Protein AF-A0A657B4F0-F1 (afdb_monomer)

pLDDT: mean 86.65, std 13.38, range [33.12, 98.31]

Solvent-accessible surface area (backbone atoms only — not comparable to full-atom values): 11233 Å² total; per-residue (Å²): 102,40,48,78,29,45,35,45,49,62,61,45,53,47,54,56,48,36,33,59,78,68,71,55,89,51,68,71,58,53,52,49,44,54,53,54,57,70,46,95,73,36,33,39,49,61,52,49,53,54,52,52,50,50,30,69,75,67,68,48,78,68,43,18,35,62,40,10,65,65,45,50,50,79,72,48,55,74,60,19,53,54,41,72,70,32,92,46,68,70,51,30,51,51,51,45,60,74,48,45,72,73,49,35,58,72,58,63,65,40,80,44,77,76,58,99,89,43,75,46,82,43,67,61,62,84,38,51,77,83,52,70,51,58,52,35,18,52,51,31,25,52,53,45,42,52,47,59,66,47,55,91,52,79,71,86,63,88,79,87,87,71,96,64,88,76,53,79,79,50,50,56,55,50,52,49,64,53,50,72,64,78,79,87,72,83,93,82,88,130

Nearest PDB structures (foldseek):
  8rcw-assembly2_B  TM=6.845E-01  e=8.510E-04  Mycobacterium tuberculosis H37Rv

Sequence (190 aa):
MLNDLFITRDVVGLLAHYLECHQLDYPRYREKLAHYASKQHMSYEQWWELLEELQALSGVQALGLEVGKCVKVEHCGVLGYLFRTSRNVGEALSCFKRFQGMLYAGSQAQIAQVDSDTVSLIWEPDFGYSSQLSDELLLAAIVGIIREIIHPSPLCLLQVDFTQALSDSNSEIYASFLDARSSNTNQNSR

Structure (mmCIF, N/CA/C/O backbone):
data_AF-A0A657B4F0-F1
#
_entry.id   AF-A0A657B4F0-F1
#
loop_
_atom_site.group_PDB
_atom_site.id
_atom_site.type_symbol
_atom_site.label_atom_id
_atom_site.label_alt_id
_atom_site.label_comp_id
_atom_site.label_asym_id
_atom_site.label_entity_id
_atom_site.label_seq_id
_atom_site.pdbx_PDB_ins_code
_atom_site.Cartn_x
_atom_site.Cartn_y
_atom_site.Cartn_z
_atom_site.occupancy
_atom_site.B_iso_or_equiv
_atom_site.auth_seq_id
_atom_site.auth_comp_id
_atom_site.auth_asym_id
_atom_site.auth_atom_id
_atom_site.pdbx_PDB_model_num
ATOM 1 N N . MET A 1 1 ? 19.061 6.409 5.909 1.00 82.81 1 MET A N 1
ATOM 2 C CA . MET A 1 1 ? 17.890 7.068 5.291 1.00 82.81 1 MET A CA 1
ATOM 3 C C . MET A 1 1 ? 16.923 5.965 4.880 1.00 82.81 1 MET A C 1
ATOM 5 O O . MET A 1 1 ? 17.401 4.859 4.656 1.00 82.81 1 MET A O 1
ATOM 9 N N . LEU A 1 2 ? 15.610 6.208 4.844 1.00 90.38 2 LEU A N 1
ATOM 10 C CA . LEU A 1 2 ? 14.593 5.172 4.605 1.00 90.38 2 LEU A CA 1
ATOM 11 C C . LEU A 1 2 ? 14.837 4.399 3.300 1.00 90.38 2 LEU A C 1
ATOM 13 O O . LEU A 1 2 ? 14.669 3.188 3.284 1.00 90.38 2 LEU A O 1
ATOM 17 N N . ASN A 1 3 ? 15.326 5.081 2.263 1.00 92.81 3 ASN A N 1
ATOM 18 C CA . ASN A 1 3 ? 15.612 4.545 0.927 1.00 92.81 3 ASN A CA 1
ATOM 19 C C . ASN A 1 3 ? 16.439 3.248 0.943 1.00 92.81 3 ASN A C 1
ATOM 21 O O . ASN A 1 3 ? 16.148 2.332 0.176 1.00 92.81 3 ASN A O 1
ATOM 25 N N . ASP A 1 4 ? 17.433 3.164 1.834 1.00 92.00 4 ASP A N 1
ATOM 26 C CA . ASP A 1 4 ? 18.353 2.023 1.948 1.00 92.00 4 ASP A CA 1
ATOM 27 C C . ASP A 1 4 ? 17.790 0.884 2.810 1.00 92.00 4 ASP A C 1
ATOM 29 O O . ASP A 1 4 ? 18.356 -0.212 2.861 1.00 92.00 4 ASP A O 1
ATOM 33 N N . LEU A 1 5 ? 16.707 1.146 3.548 1.00 92.88 5 LEU A N 1
ATOM 34 C CA . LEU A 1 5 ? 16.105 0.171 4.444 1.00 92.88 5 LEU A CA 1
ATOM 35 C C . LEU A 1 5 ? 15.303 -0.866 3.662 1.00 92.88 5 LEU A C 1
ATOM 37 O O . LEU A 1 5 ? 14.891 -0.672 2.519 1.00 92.88 5 LEU A O 1
ATOM 41 N N . PHE A 1 6 ? 15.104 -2.004 4.313 1.00 91.75 6 PHE A N 1
ATOM 42 C CA . PHE A 1 6 ? 14.446 -3.163 3.737 1.00 91.75 6 PHE A CA 1
ATOM 43 C C . PHE A 1 6 ? 12.919 -3.030 3.731 1.00 91.75 6 PHE A C 1
ATOM 45 O O . PHE A 1 6 ? 12.321 -2.605 4.720 1.00 91.75 6 PHE A O 1
ATOM 52 N N . ILE A 1 7 ? 12.302 -3.536 2.666 1.00 91.94 7 ILE A N 1
ATOM 53 C CA . ILE A 1 7 ? 10.880 -3.879 2.585 1.00 91.94 7 ILE A CA 1
ATOM 54 C C . ILE A 1 7 ? 10.738 -5.302 2.024 1.00 91.94 7 ILE A C 1
ATOM 56 O O . ILE A 1 7 ? 11.538 -5.749 1.197 1.00 91.94 7 ILE A O 1
ATOM 60 N N . THR A 1 8 ? 9.733 -6.043 2.490 1.00 89.75 8 THR A N 1
ATOM 61 C CA . THR A 1 8 ? 9.482 -7.418 2.050 1.00 89.75 8 THR A CA 1
ATOM 62 C C . THR A 1 8 ? 9.249 -7.469 0.549 1.00 89.75 8 THR A C 1
ATOM 64 O O . THR A 1 8 ? 8.504 -6.669 -0.005 1.00 89.75 8 THR A O 1
ATOM 67 N N . ARG A 1 9 ? 9.835 -8.464 -0.120 1.00 87.19 9 ARG A N 1
ATOM 68 C CA . ARG A 1 9 ? 9.618 -8.705 -1.553 1.00 87.19 9 ARG A CA 1
ATOM 69 C C . ARG A 1 9 ? 8.183 -9.117 -1.881 1.00 87.19 9 ARG A C 1
ATOM 71 O O . ARG A 1 9 ? 7.791 -9.040 -3.040 1.00 87.19 9 ARG A O 1
ATOM 78 N N . ASP A 1 10 ? 7.395 -9.528 -0.887 1.00 87.19 10 ASP A N 1
ATOM 79 C CA . ASP A 1 10 ? 5.996 -9.919 -1.093 1.00 87.19 10 ASP A CA 1
ATOM 80 C C . ASP A 1 10 ? 5.152 -8.755 -1.641 1.00 87.19 10 ASP A C 1
ATOM 82 O O . ASP A 1 10 ? 4.176 -8.989 -2.353 1.00 87.19 10 ASP A O 1
ATOM 86 N N . VAL A 1 11 ? 5.573 -7.498 -1.419 1.00 90.94 11 VAL A N 1
ATOM 87 C CA . VAL A 1 11 ? 4.894 -6.324 -1.998 1.00 90.94 11 VAL A CA 1
ATOM 88 C C . VAL A 1 11 ? 4.947 -6.301 -3.533 1.00 90.94 11 VAL A C 1
ATOM 90 O O . VAL A 1 11 ? 4.051 -5.754 -4.170 1.00 90.94 11 VAL A O 1
ATOM 93 N N . VAL A 1 12 ? 5.931 -6.969 -4.151 1.00 94.00 12 VAL A N 1
ATOM 94 C CA . VAL A 1 12 ? 6.015 -7.140 -5.615 1.00 94.00 12 VAL A CA 1
ATOM 95 C C . VAL A 1 12 ? 4.822 -7.945 -6.140 1.00 94.00 12 VAL A C 1
ATOM 97 O O . VAL A 1 12 ? 4.303 -7.666 -7.223 1.00 94.00 12 VAL A O 1
ATOM 100 N N . GLY A 1 13 ? 4.343 -8.912 -5.350 1.00 93.06 13 GLY A N 1
ATOM 101 C CA . GLY A 1 13 ? 3.150 -9.693 -5.665 1.00 93.06 13 GLY A CA 1
ATOM 102 C C . GLY A 1 13 ? 1.884 -8.838 -5.744 1.00 93.06 13 GLY A C 1
ATOM 103 O O . GLY A 1 13 ? 0.993 -9.157 -6.527 1.00 93.06 13 GLY A O 1
ATOM 104 N N . LEU A 1 14 ? 1.825 -7.716 -5.016 1.00 95.00 14 LEU A N 1
ATOM 105 C CA . LEU A 1 14 ? 0.694 -6.784 -5.071 1.00 95.00 14 LEU A CA 1
ATOM 106 C C . LEU A 1 14 ? 0.605 -6.102 -6.439 1.00 95.00 14 LEU A C 1
ATOM 108 O O . LEU A 1 14 ? -0.483 -5.979 -6.995 1.00 95.00 14 LEU A O 1
ATOM 112 N N . LEU A 1 15 ? 1.753 -5.723 -7.012 1.00 96.88 15 LEU A N 1
ATOM 113 C CA . LEU A 1 15 ? 1.809 -5.139 -8.354 1.00 96.88 15 LEU A CA 1
ATOM 114 C C . LEU A 1 15 ? 1.445 -6.177 -9.410 1.00 96.88 15 LEU A C 1
ATOM 116 O O . LEU A 1 15 ? 0.632 -5.897 -10.285 1.00 96.88 15 LEU A O 1
ATOM 120 N N . ALA A 1 16 ? 1.981 -7.396 -9.300 1.00 95.44 16 ALA A N 1
ATOM 121 C CA . ALA A 1 16 ? 1.629 -8.485 -10.208 1.00 95.44 16 ALA A CA 1
ATOM 122 C C . ALA A 1 16 ? 0.116 -8.770 -10.192 1.00 95.44 16 ALA A C 1
ATOM 124 O O . ALA A 1 16 ? -0.503 -8.849 -11.255 1.00 95.44 16 ALA A O 1
ATOM 125 N N . HIS A 1 17 ? -0.483 -8.829 -8.999 1.00 95.50 17 HIS A N 1
ATOM 126 C CA . HIS A 1 17 ? -1.920 -9.020 -8.830 1.00 95.50 17 HIS A CA 1
ATOM 127 C C . HIS A 1 17 ? -2.738 -7.863 -9.412 1.00 95.50 17 HIS A C 1
ATOM 129 O O . HIS A 1 17 ? -3.724 -8.090 -10.109 1.00 95.50 17 HIS A O 1
ATOM 135 N N . TYR A 1 18 ? -2.314 -6.616 -9.196 1.00 97.25 18 TYR A N 1
ATOM 136 C CA . TYR A 1 18 ? -2.973 -5.453 -9.787 1.00 97.25 18 TYR A CA 1
ATOM 137 C C . TYR A 1 18 ? -3.009 -5.528 -11.323 1.00 97.25 18 TYR A C 1
ATOM 139 O O . TYR A 1 18 ? -4.065 -5.290 -11.919 1.00 97.25 18 TYR A O 1
ATOM 147 N N . LEU A 1 19 ? -1.895 -5.918 -11.962 1.00 97.12 19 LEU A N 1
ATOM 148 C CA . LEU A 1 19 ? -1.842 -6.107 -13.416 1.00 97.12 19 LEU A CA 1
ATOM 149 C C . LEU A 1 19 ? -2.806 -7.203 -13.890 1.00 97.12 19 LEU A C 1
ATOM 151 O O . LEU A 1 19 ? -3.361 -7.098 -14.980 1.00 97.12 19 LEU A O 1
ATOM 155 N N . GLU A 1 20 ? -2.986 -8.270 -13.110 1.00 95.62 20 GLU A N 1
ATOM 156 C CA . GLU A 1 20 ? -3.943 -9.342 -13.410 1.00 95.62 20 GLU A CA 1
ATOM 157 C C . GLU A 1 20 ? -5.392 -8.861 -13.286 1.00 95.62 20 GLU A C 1
ATOM 159 O O . GLU A 1 20 ? -6.174 -9.044 -14.219 1.00 95.62 20 GLU A O 1
ATOM 164 N N . CYS A 1 21 ? -5.742 -8.191 -12.183 1.00 95.31 21 CYS A N 1
ATOM 165 C CA . CYS A 1 21 ? -7.083 -7.648 -11.953 1.00 95.31 21 CYS A CA 1
ATOM 166 C C . CYS A 1 21 ? -7.530 -6.690 -13.061 1.00 95.31 21 CYS A C 1
ATOM 168 O O . CYS A 1 21 ? -8.694 -6.714 -13.460 1.00 95.31 21 CYS A O 1
ATOM 170 N N . HIS A 1 22 ? -6.603 -5.881 -13.571 1.00 95.94 22 HIS A N 1
ATOM 171 C CA . HIS A 1 22 ? -6.874 -4.868 -14.591 1.00 95.94 22 HIS A CA 1
ATOM 172 C C . HIS A 1 22 ? -6.536 -5.328 -16.014 1.00 95.94 22 HIS A C 1
ATOM 174 O O . HIS A 1 22 ? -6.660 -4.539 -16.947 1.00 95.94 22 HIS A O 1
ATOM 180 N N . GLN A 1 23 ? -6.123 -6.590 -16.194 1.00 95.88 23 GLN A N 1
ATOM 181 C CA . GLN A 1 23 ? -5.763 -7.171 -17.496 1.00 95.88 23 GLN A CA 1
ATOM 182 C C . GLN A 1 23 ? -4.713 -6.333 -18.252 1.00 95.88 23 GLN A C 1
ATOM 184 O O . GLN A 1 23 ? -4.755 -6.201 -19.475 1.00 95.88 23 GLN A O 1
ATOM 189 N N . LEU A 1 24 ? -3.761 -5.758 -17.513 1.00 96.31 24 LEU A N 1
ATOM 190 C CA . LEU A 1 24 ? -2.702 -4.917 -18.060 1.00 96.31 24 LEU A CA 1
ATOM 191 C C . LEU A 1 24 ? -1.564 -5.786 -18.599 1.00 96.31 24 LEU A C 1
ATOM 193 O O . LEU A 1 24 ? -0.997 -6.623 -17.883 1.00 96.31 24 LEU A O 1
ATOM 197 N N . ASP A 1 25 ? -1.206 -5.565 -19.860 1.00 95.25 25 ASP A N 1
ATOM 198 C CA . ASP A 1 25 ? -0.134 -6.293 -20.531 1.00 95.25 25 ASP A CA 1
ATOM 199 C C . ASP A 1 25 ? 1.120 -5.426 -20.681 1.00 95.25 25 ASP A C 1
ATOM 201 O O . ASP A 1 25 ? 1.292 -4.687 -21.651 1.00 95.25 25 ASP A O 1
ATOM 205 N N . TYR A 1 26 ? 2.009 -5.526 -19.690 1.00 97.44 26 TYR A N 1
ATOM 206 C CA . TYR A 1 26 ? 3.328 -4.892 -19.692 1.00 97.44 26 TYR A CA 1
ATOM 207 C C . TYR A 1 26 ? 4.427 -5.958 -19.546 1.00 97.44 26 TYR A C 1
ATOM 209 O O . TYR A 1 26 ? 4.958 -6.139 -18.448 1.00 97.44 26 TYR A O 1
ATOM 217 N N . PRO A 1 27 ? 4.799 -6.682 -20.621 1.00 96.31 27 PRO A N 1
ATOM 218 C CA . PRO A 1 27 ? 5.691 -7.842 -20.531 1.00 96.31 27 PRO A CA 1
ATOM 219 C C . PRO A 1 27 ? 7.043 -7.535 -19.877 1.00 96.31 27 PRO A C 1
ATOM 221 O O . PRO A 1 27 ? 7.457 -8.229 -18.953 1.00 96.31 27 PRO A O 1
ATOM 224 N N . ARG A 1 28 ? 7.689 -6.431 -20.278 1.00 97.38 28 ARG A N 1
ATOM 225 C 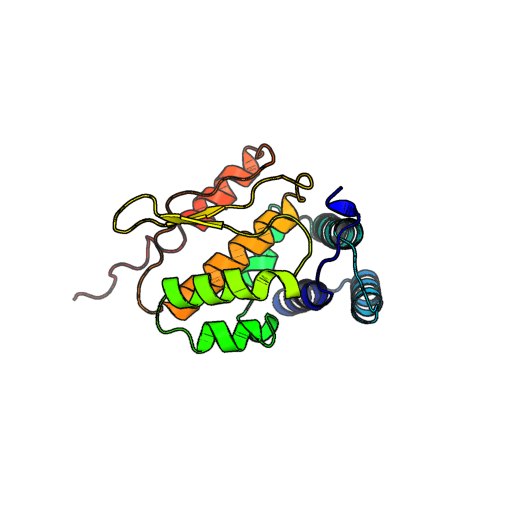CA . ARG A 1 28 ? 8.974 -5.995 -19.699 1.00 97.38 28 ARG A CA 1
ATOM 226 C C . ARG A 1 28 ? 8.862 -5.678 -18.210 1.00 97.38 28 ARG A C 1
ATOM 228 O O . ARG A 1 28 ? 9.751 -6.008 -17.431 1.00 97.38 28 ARG A O 1
ATOM 235 N N . TYR A 1 29 ? 7.753 -5.060 -17.814 1.00 98.00 29 TYR A N 1
ATOM 236 C CA . TYR A 1 29 ? 7.497 -4.748 -16.417 1.00 98.00 29 TYR A CA 1
ATOM 237 C C . TYR A 1 29 ? 7.216 -6.025 -15.610 1.00 98.00 29 TYR A C 1
ATOM 239 O O . TYR A 1 29 ? 7.764 -6.194 -14.526 1.00 98.00 29 TYR A O 1
ATOM 247 N N . ARG A 1 30 ? 6.467 -6.992 -16.162 1.00 97.25 30 ARG A N 1
ATOM 248 C CA . ARG A 1 30 ? 6.253 -8.316 -15.544 1.00 97.25 30 ARG A CA 1
ATOM 249 C C . ARG A 1 30 ? 7.560 -9.086 -15.349 1.00 97.25 30 ARG A C 1
ATOM 251 O O . ARG A 1 30 ? 7.762 -9.669 -14.287 1.00 97.25 30 ARG A O 1
ATOM 258 N N . GLU A 1 31 ? 8.462 -9.056 -16.327 1.00 96.88 31 GLU A N 1
ATOM 259 C CA . GLU A 1 31 ? 9.809 -9.630 -16.196 1.00 96.88 31 GLU A CA 1
ATOM 260 C C . GLU A 1 31 ? 10.603 -8.947 -15.074 1.00 96.88 31 GLU A C 1
ATOM 262 O O . GLU A 1 31 ? 11.227 -9.627 -14.255 1.00 96.88 31 GLU A O 1
ATOM 267 N N . LYS A 1 32 ? 10.529 -7.612 -14.980 1.00 96.94 32 LYS A N 1
ATOM 268 C CA . LYS A 1 32 ? 11.150 -6.845 -13.892 1.00 96.94 32 LYS A CA 1
ATOM 269 C C . LYS A 1 32 ? 10.574 -7.246 -12.529 1.00 96.94 32 LYS A C 1
ATOM 271 O O . LYS A 1 32 ? 11.348 -7.534 -11.618 1.00 96.94 32 LYS A O 1
ATOM 276 N N . LEU A 1 33 ? 9.250 -7.352 -12.391 1.00 96.88 33 LEU A N 1
ATOM 277 C CA . LEU A 1 33 ? 8.608 -7.837 -11.162 1.00 96.88 33 LEU A CA 1
ATOM 278 C C . LEU A 1 33 ? 9.091 -9.250 -10.801 1.00 96.88 33 LEU A C 1
ATOM 280 O O . LEU A 1 33 ? 9.502 -9.483 -9.667 1.00 96.88 33 LEU A O 1
ATOM 284 N N . ALA A 1 34 ? 9.127 -10.179 -11.759 1.00 95.31 34 ALA A N 1
ATOM 285 C CA . ALA A 1 34 ? 9.623 -11.537 -11.525 1.00 95.31 34 ALA A CA 1
ATOM 286 C C . ALA A 1 34 ? 11.092 -11.547 -11.062 1.00 95.31 34 ALA A C 1
ATOM 288 O O . ALA A 1 34 ? 11.460 -12.301 -10.157 1.00 95.31 34 ALA A O 1
ATOM 289 N N . HIS A 1 35 ? 11.925 -10.667 -11.626 1.00 94.75 35 HIS A N 1
ATOM 290 C CA . HIS A 1 35 ? 13.308 -10.497 -11.197 1.00 94.75 35 HIS A CA 1
ATOM 291 C C . HIS A 1 35 ? 13.403 -10.038 -9.735 1.00 94.75 35 HIS A C 1
ATOM 293 O O . HIS A 1 35 ? 14.115 -10.673 -8.955 1.00 94.75 35 HIS A O 1
ATOM 299 N N . TYR A 1 36 ? 12.667 -9.000 -9.322 1.00 94.56 36 TYR A N 1
ATOM 300 C CA . TYR A 1 36 ? 12.669 -8.549 -7.920 1.00 94.56 36 TYR A CA 1
ATOM 301 C C . TYR A 1 36 ? 12.062 -9.581 -6.966 1.00 94.56 36 TYR A C 1
ATOM 303 O O . TYR A 1 36 ? 12.608 -9.798 -5.886 1.00 94.56 36 TYR A O 1
ATOM 311 N N . ALA A 1 37 ? 11.010 -10.290 -7.383 1.00 91.69 37 ALA A N 1
ATOM 312 C CA . ALA A 1 37 ? 10.404 -11.359 -6.594 1.00 91.69 37 ALA A CA 1
ATOM 313 C C . ALA A 1 37 ? 11.391 -12.503 -6.290 1.00 91.69 37 ALA A C 1
ATOM 315 O O . ALA A 1 37 ? 11.242 -13.178 -5.273 1.00 91.69 37 ALA A O 1
ATOM 316 N N . SER A 1 38 ? 12.409 -12.708 -7.135 1.00 90.75 38 SER A N 1
ATOM 317 C CA . SER A 1 38 ? 13.459 -13.722 -6.951 1.00 90.75 38 SER A CA 1
ATOM 318 C C . SER A 1 38 ? 14.624 -13.290 -6.045 1.00 90.75 38 SER A C 1
ATOM 320 O O . SER A 1 38 ? 15.427 -14.133 -5.639 1.00 90.75 38 SER A O 1
ATOM 322 N N . LYS A 1 39 ? 14.738 -11.997 -5.710 1.00 90.06 39 LYS A N 1
ATOM 323 C CA . LYS A 1 39 ? 15.817 -11.483 -4.851 1.00 90.06 39 LYS A CA 1
ATOM 324 C C . LYS A 1 39 ? 15.588 -11.861 -3.386 1.00 90.06 39 LYS A C 1
ATOM 326 O O . LYS A 1 39 ? 14.459 -12.061 -2.949 1.00 90.06 39 LYS A O 1
ATOM 331 N N . GLN A 1 40 ? 16.670 -11.915 -2.605 1.00 82.19 40 GLN A N 1
ATOM 332 C CA . GLN A 1 40 ? 16.580 -12.146 -1.156 1.00 82.19 40 GLN A CA 1
ATOM 333 C C . GLN A 1 40 ? 16.062 -10.919 -0.391 1.00 82.19 40 GLN A C 1
ATOM 335 O O . GLN A 1 40 ? 15.296 -11.069 0.557 1.00 82.19 40 GLN A O 1
ATOM 340 N N . HIS A 1 41 ? 16.456 -9.716 -0.819 1.00 83.38 41 HIS A N 1
ATOM 341 C CA . HIS A 1 41 ? 16.092 -8.448 -0.190 1.00 83.38 41 HIS A CA 1
ATOM 342 C C . HIS A 1 41 ? 15.737 -7.398 -1.248 1.00 83.38 41 HIS A C 1
ATOM 344 O O . HIS A 1 41 ? 16.222 -7.472 -2.381 1.00 83.38 41 HIS A O 1
ATOM 350 N N . MET A 1 42 ? 14.915 -6.425 -0.855 1.00 93.31 42 MET A N 1
ATOM 351 C CA . MET A 1 42 ? 14.548 -5.257 -1.654 1.00 93.31 42 MET A CA 1
ATOM 352 C C . MET A 1 42 ? 14.627 -4.006 -0.777 1.00 93.31 42 MET A C 1
ATOM 354 O O . MET A 1 42 ? 14.234 -4.051 0.393 1.00 93.31 42 MET A O 1
ATOM 358 N N . SER A 1 43 ? 15.170 -2.920 -1.325 1.00 95.56 43 SER A N 1
ATOM 359 C CA . SER A 1 43 ? 15.199 -1.621 -0.649 1.00 95.56 43 SER A CA 1
ATOM 360 C C . SER A 1 43 ? 13.924 -0.821 -0.921 1.00 95.56 43 SER A C 1
ATOM 362 O O . SER A 1 43 ? 13.209 -1.086 -1.893 1.00 95.56 43 SER A O 1
ATOM 364 N N . TYR A 1 44 ? 13.645 0.181 -0.089 1.00 95.62 44 TYR A N 1
ATOM 365 C CA . TYR A 1 44 ? 12.559 1.129 -0.342 1.00 95.62 44 TYR A CA 1
ATOM 366 C C . TYR A 1 44 ? 12.731 1.883 -1.661 1.00 95.62 44 TYR A C 1
ATOM 368 O O . TYR A 1 44 ? 11.757 2.049 -2.384 1.00 95.62 44 TYR A O 1
ATOM 376 N N . GLU A 1 45 ? 13.956 2.274 -2.014 1.00 96.25 45 GLU A N 1
ATOM 377 C CA . GLU A 1 45 ? 14.234 2.928 -3.300 1.00 96.25 45 GLU A CA 1
ATOM 378 C C . GLU A 1 45 ? 13.779 2.062 -4.483 1.00 96.25 45 GLU A C 1
ATOM 380 O O . GLU A 1 45 ? 13.008 2.506 -5.326 1.00 96.25 45 GLU A O 1
ATOM 385 N N . GLN A 1 46 ? 14.158 0.781 -4.486 1.00 96.56 46 GLN A N 1
ATOM 386 C CA . GLN A 1 46 ? 13.750 -0.163 -5.529 1.00 96.56 46 GLN A CA 1
ATOM 387 C C . GLN A 1 46 ? 12.233 -0.361 -5.576 1.00 96.56 46 GLN A C 1
ATOM 389 O O . GLN A 1 46 ? 11.657 -0.541 -6.647 1.00 96.56 46 GLN A O 1
ATOM 394 N N . TRP A 1 47 ? 11.584 -0.358 -4.414 1.00 97.19 47 TRP A N 1
ATOM 395 C CA . TRP A 1 47 ? 10.134 -0.445 -4.323 1.00 97.19 47 TRP A CA 1
ATOM 396 C C . TRP A 1 47 ? 9.445 0.782 -4.926 1.00 97.19 47 TRP A C 1
ATOM 398 O O . TRP A 1 47 ? 8.504 0.640 -5.709 1.00 97.19 47 TRP A O 1
ATOM 408 N N . TRP A 1 48 ? 9.925 1.979 -4.602 1.00 97.25 48 TRP A N 1
ATOM 409 C CA . TRP A 1 48 ? 9.372 3.218 -5.135 1.00 97.25 48 TRP A CA 1
ATOM 410 C C . TRP A 1 48 ? 9.577 3.321 -6.643 1.00 97.25 48 TRP A C 1
ATOM 412 O O . TRP A 1 48 ? 8.617 3.619 -7.346 1.00 97.25 48 TRP A O 1
ATOM 422 N N . GLU A 1 49 ? 10.750 2.946 -7.156 1.00 97.56 49 GLU A N 1
ATOM 423 C CA . GLU A 1 49 ? 11.008 2.881 -8.600 1.00 97.56 49 GLU A CA 1
ATOM 424 C C . GLU A 1 49 ? 10.008 1.972 -9.333 1.00 97.56 49 GLU A C 1
ATOM 426 O O . GLU A 1 49 ? 9.577 2.284 -10.444 1.00 97.56 49 GLU A O 1
ATOM 431 N N . LEU A 1 50 ? 9.618 0.839 -8.732 1.00 98.12 50 LEU A N 1
ATOM 432 C CA . LEU A 1 50 ? 8.612 -0.049 -9.320 1.00 98.12 50 LEU A CA 1
ATOM 433 C C . LEU A 1 50 ? 7.234 0.619 -9.383 1.00 98.12 50 LEU A C 1
ATOM 435 O O . LEU A 1 50 ? 6.555 0.494 -10.404 1.00 98.12 50 LEU A O 1
ATOM 439 N N . LEU A 1 51 ? 6.820 1.313 -8.322 1.00 98.12 51 LEU A N 1
ATOM 440 C CA . LEU A 1 51 ? 5.547 2.038 -8.279 1.00 98.12 51 LEU A CA 1
ATOM 441 C C . LEU A 1 51 ? 5.518 3.200 -9.279 1.00 98.12 51 LEU A C 1
ATOM 443 O O . LEU A 1 51 ? 4.549 3.345 -10.025 1.00 98.12 51 LEU A O 1
ATOM 447 N N . GLU A 1 52 ? 6.585 3.995 -9.321 1.00 97.69 52 GLU A N 1
ATOM 448 C CA . GLU A 1 52 ? 6.730 5.137 -10.226 1.00 97.69 52 GLU A CA 1
ATOM 449 C C . GLU A 1 52 ? 6.721 4.696 -11.694 1.00 97.69 52 GLU A C 1
ATOM 451 O O . GLU A 1 52 ? 6.021 5.288 -12.518 1.00 97.69 52 GLU A O 1
ATOM 456 N N . GLU A 1 53 ? 7.425 3.609 -12.028 1.00 98.25 53 GLU A N 1
ATOM 457 C CA . GLU A 1 53 ? 7.403 3.043 -13.378 1.00 98.25 53 GLU A CA 1
ATOM 458 C C . GLU A 1 53 ? 5.997 2.569 -13.768 1.00 98.25 53 GLU A C 1
ATOM 460 O O . GLU A 1 53 ? 5.539 2.855 -14.875 1.00 98.25 53 GLU A O 1
ATOM 465 N N . LEU A 1 54 ? 5.271 1.896 -12.867 1.00 98.31 54 LEU A N 1
ATOM 466 C CA . LEU A 1 54 ? 3.896 1.473 -13.148 1.00 98.31 54 LEU A CA 1
ATOM 467 C C . LEU A 1 54 ? 2.957 2.668 -13.335 1.00 98.31 54 LEU A C 1
ATOM 469 O O . LEU A 1 54 ? 2.079 2.627 -14.204 1.00 98.31 54 LEU A O 1
ATOM 473 N N . GLN A 1 55 ? 3.137 3.741 -12.563 1.00 97.25 55 GLN A N 1
ATOM 474 C CA . GLN A 1 55 ? 2.352 4.962 -12.738 1.00 97.25 55 GLN A CA 1
ATOM 475 C C . GLN A 1 55 ? 2.632 5.590 -14.101 1.00 97.25 55 GLN A C 1
ATOM 477 O O . GLN A 1 55 ? 1.691 5.931 -14.817 1.00 97.25 55 GLN A O 1
ATOM 482 N N . ALA A 1 56 ? 3.900 5.677 -14.500 1.00 97.38 56 ALA A N 1
ATOM 483 C CA . ALA A 1 56 ? 4.284 6.208 -15.802 1.00 97.38 56 ALA A CA 1
ATOM 484 C C . ALA A 1 56 ? 3.735 5.365 -16.969 1.00 97.38 56 ALA A C 1
ATOM 486 O O . ALA A 1 56 ? 3.292 5.924 -17.971 1.00 97.38 56 ALA A O 1
ATOM 487 N N . LEU A 1 57 ? 3.730 4.032 -16.841 1.00 97.31 57 LEU A N 1
ATOM 488 C CA . LEU A 1 57 ? 3.207 3.117 -17.865 1.00 97.31 57 LEU A CA 1
ATOM 489 C C . LEU A 1 57 ? 1.680 3.166 -17.996 1.00 97.31 57 LEU A C 1
ATOM 491 O O . LEU A 1 57 ? 1.155 3.057 -19.104 1.00 97.31 5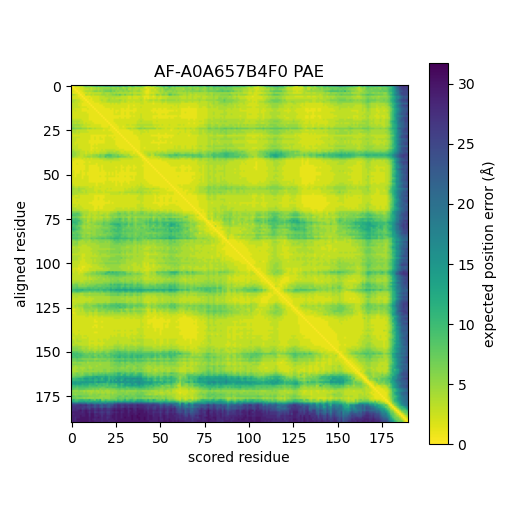7 LEU A O 1
ATOM 495 N N . SER A 1 58 ? 0.971 3.288 -16.873 1.00 95.38 58 SER A N 1
ATOM 496 C CA . SER A 1 58 ? -0.496 3.231 -16.834 1.00 95.38 58 SER A CA 1
ATOM 497 C C . SER A 1 58 ? -1.171 4.595 -16.993 1.00 95.38 58 SER A C 1
ATOM 499 O O . SER A 1 58 ? -2.315 4.657 -17.439 1.00 95.38 58 SER A O 1
ATOM 501 N N . GLY A 1 59 ? -0.492 5.684 -16.621 1.00 94.06 59 GLY A N 1
ATOM 502 C CA . GLY A 1 59 ? -1.065 7.031 -16.571 1.00 94.06 59 GLY A CA 1
ATOM 503 C C . GLY A 1 59 ? -2.120 7.224 -15.472 1.00 94.06 59 GLY A C 1
ATOM 504 O O . GLY A 1 59 ? -2.819 8.237 -15.472 1.00 94.06 59 GLY A O 1
ATOM 505 N N . VAL A 1 60 ? -2.260 6.266 -14.548 1.00 93.75 60 VAL A N 1
ATOM 506 C CA . VAL A 1 60 ? -3.268 6.297 -13.480 1.00 93.75 60 VAL A CA 1
ATOM 507 C C . VAL A 1 60 ? -2.841 7.264 -12.372 1.00 93.75 60 VAL A C 1
ATOM 509 O O . VAL A 1 60 ? -1.761 7.149 -11.785 1.00 93.75 60 VAL A O 1
ATOM 512 N N . GLN A 1 61 ? -3.712 8.226 -12.069 1.00 91.94 61 GLN A N 1
ATOM 513 C CA . GLN A 1 61 ? -3.547 9.124 -10.925 1.00 91.94 61 GLN A CA 1
ATOM 514 C C . GLN A 1 61 ? -3.797 8.379 -9.613 1.00 91.94 61 GLN A C 1
ATOM 516 O O . GLN A 1 61 ? -4.643 7.491 -9.570 1.00 91.94 61 GLN A O 1
ATOM 521 N N . ALA A 1 62 ? -3.059 8.747 -8.559 1.00 92.00 62 ALA A N 1
ATOM 522 C CA . ALA A 1 62 ? -3.094 8.073 -7.256 1.00 92.00 62 ALA A CA 1
ATOM 523 C C . ALA A 1 62 ? -3.027 6.534 -7.381 1.00 92.00 62 ALA A C 1
ATOM 525 O O . ALA A 1 62 ? -3.818 5.797 -6.787 1.00 92.00 62 ALA A O 1
ATOM 526 N N . LEU A 1 63 ? -2.108 6.045 -8.228 1.00 95.94 63 LEU A N 1
ATOM 527 C CA . LEU A 1 63 ? -1.982 4.623 -8.556 1.00 95.94 63 LEU A CA 1
ATOM 528 C C . LEU A 1 63 ? -1.845 3.758 -7.298 1.00 95.94 63 LEU A C 1
ATOM 530 O O . LEU A 1 63 ? -2.361 2.640 -7.277 1.00 95.94 63 LEU A O 1
ATOM 534 N N . GLY A 1 64 ? -1.171 4.252 -6.257 1.00 96.12 64 GLY A N 1
ATOM 535 C CA . GLY A 1 64 ? -1.003 3.508 -5.019 1.00 96.12 64 GLY A CA 1
ATOM 536 C C . GLY A 1 64 ? -2.349 3.125 -4.411 1.00 96.12 64 GLY A C 1
ATOM 537 O O . GLY A 1 64 ? -2.520 1.976 -4.008 1.00 96.12 64 GLY A O 1
ATOM 538 N N . LEU A 1 65 ? -3.347 4.016 -4.450 1.00 94.94 65 LEU A N 1
ATOM 539 C CA . LEU A 1 65 ? -4.696 3.706 -3.974 1.00 94.94 65 LEU A CA 1
ATOM 540 C C . LEU A 1 65 ? -5.338 2.584 -4.790 1.00 94.94 65 LEU A C 1
ATOM 542 O O . LEU A 1 65 ? -5.927 1.674 -4.208 1.00 94.94 65 LEU A O 1
ATOM 546 N N . GLU A 1 66 ? -5.243 2.636 -6.120 1.00 95.88 66 GLU A N 1
ATOM 547 C CA . GLU A 1 66 ? -5.836 1.622 -7.002 1.00 95.88 66 GLU A CA 1
ATOM 548 C C . GLU A 1 66 ? -5.197 0.247 -6.801 1.00 95.88 66 GLU A C 1
ATOM 550 O O . GLU A 1 66 ? -5.899 -0.759 -6.683 1.00 95.88 66 GLU A O 1
ATOM 555 N N . VAL A 1 67 ? -3.872 0.200 -6.656 1.00 97.06 67 VAL A N 1
ATOM 556 C CA . VAL A 1 67 ? -3.165 -1.034 -6.298 1.00 97.06 67 VAL A CA 1
ATOM 557 C C . VAL A 1 67 ? -3.604 -1.519 -4.914 1.00 97.06 67 VAL A C 1
ATOM 559 O O . VAL A 1 67 ? -3.939 -2.693 -4.745 1.00 97.06 67 VAL A O 1
ATOM 562 N N . GLY A 1 68 ? -3.648 -0.621 -3.928 1.00 95.50 68 GLY A N 1
ATOM 563 C CA . GLY A 1 68 ? -4.035 -0.923 -2.552 1.00 95.50 68 GLY A CA 1
ATOM 564 C C . GLY A 1 68 ? -5.456 -1.485 -2.429 1.00 95.50 68 GLY A C 1
ATOM 565 O O . GLY A 1 68 ? -5.689 -2.388 -1.628 1.00 95.50 68 GLY A O 1
ATOM 566 N N . LYS A 1 69 ? -6.397 -1.038 -3.273 1.00 94.31 69 LYS A N 1
ATOM 567 C CA . LYS A 1 69 ? -7.772 -1.574 -3.348 1.00 94.31 69 LYS A CA 1
ATOM 568 C C . LYS A 1 69 ? -7.829 -3.036 -3.801 1.00 94.31 69 LYS A C 1
ATOM 570 O O . LYS A 1 69 ? -8.780 -3.735 -3.452 1.00 94.31 69 LYS A O 1
ATOM 575 N N . CYS A 1 70 ? -6.842 -3.509 -4.561 1.00 94.50 70 CYS A N 1
ATOM 576 C CA . CYS A 1 70 ? -6.737 -4.916 -4.960 1.00 94.50 70 CYS A CA 1
ATOM 577 C C . CYS A 1 70 ? -6.076 -5.791 -3.886 1.00 94.50 70 CYS A C 1
ATOM 579 O O . CYS A 1 70 ? -6.059 -7.017 -4.019 1.00 94.50 70 CYS A O 1
ATOM 581 N N . VAL A 1 71 ? -5.515 -5.199 -2.828 1.00 91.81 71 VAL A N 1
ATOM 582 C CA . VAL A 1 71 ? -4.859 -5.965 -1.770 1.00 91.81 71 VAL A CA 1
ATOM 583 C C . VAL A 1 71 ? -5.903 -6.726 -0.968 1.00 91.81 71 VAL A C 1
ATOM 585 O O . VAL A 1 71 ? -6.834 -6.161 -0.401 1.00 91.81 71 VAL A O 1
ATOM 588 N N . LYS A 1 72 ? -5.707 -8.038 -0.900 1.00 84.00 72 LYS A N 1
ATOM 589 C CA . LYS A 1 72 ? -6.489 -8.948 -0.080 1.00 84.00 72 LYS A CA 1
ATOM 590 C C . LYS A 1 72 ? -5.637 -9.466 1.057 1.00 84.00 72 LYS A C 1
ATOM 592 O O . LYS A 1 72 ? -4.415 -9.565 0.947 1.00 84.00 72 LYS A O 1
ATOM 597 N N . VAL A 1 73 ? -6.310 -9.901 2.114 1.00 79.25 73 VAL A N 1
ATOM 598 C CA . VAL A 1 73 ? -5.664 -10.468 3.300 1.00 79.25 73 VAL A CA 1
ATOM 599 C C . VAL A 1 73 ? -4.756 -11.662 2.954 1.00 79.25 73 VAL A C 1
ATOM 601 O O . VAL A 1 73 ? -3.725 -11.857 3.588 1.00 79.25 73 VAL A O 1
ATOM 604 N N . GLU A 1 74 ? -5.073 -12.430 1.907 1.00 81.00 74 GLU A N 1
ATOM 605 C CA . GLU A 1 74 ? -4.250 -13.555 1.430 1.00 81.00 74 GLU A CA 1
ATOM 606 C C . GLU A 1 74 ? -2.870 -13.151 0.885 1.00 81.00 74 GLU A C 1
ATOM 608 O O . GLU A 1 74 ? -1.939 -13.953 0.943 1.00 81.00 74 GLU A O 1
ATOM 613 N N . HIS A 1 75 ? -2.693 -11.902 0.441 1.00 83.12 75 HIS A N 1
ATOM 614 C CA . HIS A 1 75 ? -1.389 -11.393 0.005 1.00 83.12 75 HIS A CA 1
ATOM 615 C C . HIS A 1 75 ? -0.460 -11.056 1.178 1.00 83.12 75 HIS A C 1
ATOM 617 O O . HIS A 1 75 ? 0.740 -10.886 0.989 1.00 83.12 75 HIS A O 1
ATOM 623 N N . CYS A 1 76 ? -0.987 -10.979 2.402 1.00 77.44 76 CYS A N 1
ATOM 624 C CA . CYS A 1 76 ? -0.216 -10.623 3.593 1.00 77.44 76 CYS A CA 1
ATOM 625 C C . CYS A 1 76 ? 0.448 -11.839 4.271 1.00 77.44 76 CYS A C 1
ATOM 627 O O . CYS A 1 76 ? 0.907 -11.735 5.410 1.00 77.44 76 CYS A O 1
ATOM 629 N N . GLY A 1 77 ? 0.470 -13.012 3.628 1.00 78.19 77 GLY A N 1
ATOM 630 C CA . GLY A 1 77 ? 1.111 -14.220 4.155 1.00 78.19 77 GLY A CA 1
ATOM 631 C C . GLY A 1 77 ? 0.629 -14.592 5.565 1.00 78.19 77 GLY A C 1
ATOM 632 O O . GLY A 1 77 ? -0.572 -14.639 5.839 1.00 78.19 77 GLY A O 1
ATOM 633 N N . VAL A 1 78 ? 1.567 -14.832 6.491 1.00 72.94 78 VAL A N 1
ATOM 634 C CA . VAL A 1 78 ? 1.246 -15.169 7.894 1.00 72.94 78 VAL A CA 1
ATOM 635 C C . VAL A 1 78 ? 0.482 -14.051 8.609 1.00 72.94 78 VAL A C 1
ATOM 637 O O . VAL A 1 78 ? -0.385 -14.333 9.436 1.00 72.94 78 VAL A O 1
ATOM 640 N N . LEU A 1 79 ? 0.740 -12.786 8.262 1.00 75.62 79 LEU A N 1
ATOM 641 C CA . LEU A 1 79 ? -0.004 -11.658 8.820 1.00 75.62 79 LEU A CA 1
ATOM 642 C C . LEU A 1 79 ? -1.451 -11.659 8.357 1.00 75.62 79 LEU A C 1
ATOM 644 O O . LEU A 1 79 ? -2.343 -11.355 9.144 1.00 75.62 79 LEU A O 1
ATOM 648 N N . GLY A 1 80 ? -1.683 -12.101 7.124 1.00 79.75 80 GLY A N 1
ATOM 649 C CA . GLY A 1 80 ? -3.021 -12.315 6.602 1.00 79.75 80 GLY A CA 1
ATOM 650 C C . GLY A 1 80 ? -3.835 -13.278 7.461 1.00 79.75 80 GLY A C 1
ATOM 651 O O . GLY A 1 80 ? -4.967 -12.988 7.846 1.00 79.75 80 GLY A O 1
ATOM 652 N N . TYR A 1 81 ? -3.237 -14.408 7.841 1.00 77.88 81 TYR A N 1
ATOM 653 C CA . TYR A 1 81 ? -3.885 -15.355 8.747 1.00 77.88 81 TYR A CA 1
ATOM 654 C C . TYR A 1 81 ? -4.196 -14.724 10.112 1.00 77.88 81 TYR A 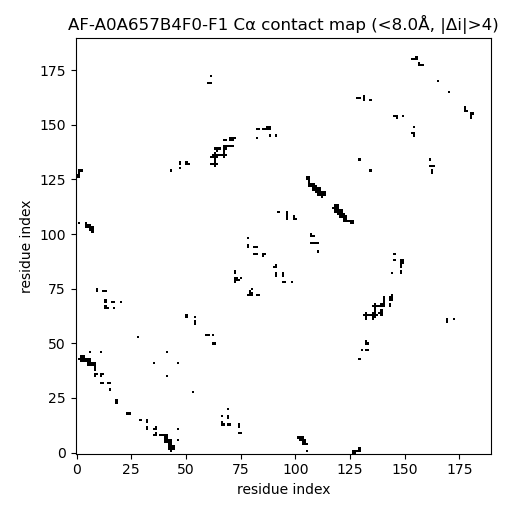C 1
ATOM 656 O O . TYR A 1 81 ? -5.319 -14.846 10.599 1.00 77.88 81 TYR A O 1
ATOM 664 N N . LEU A 1 82 ? -3.240 -14.000 10.703 1.00 80.00 82 LEU A N 1
ATOM 665 C CA . LEU A 1 82 ? -3.433 -13.344 12.002 1.00 80.00 82 LEU A CA 1
ATOM 666 C C . LEU A 1 82 ? -4.568 -12.312 11.964 1.00 80.00 82 LEU A C 1
ATOM 668 O O . LEU A 1 82 ? -5.399 -12.273 12.876 1.00 80.00 82 LEU A O 1
ATOM 672 N N . PHE A 1 83 ? -4.660 -11.543 10.879 1.00 81.69 83 PHE A N 1
ATOM 673 C CA . PHE A 1 83 ? -5.772 -10.630 10.637 1.00 81.69 83 PHE A CA 1
ATOM 674 C C . PHE A 1 83 ? -7.110 -11.363 10.528 1.00 81.69 83 PHE A C 1
ATOM 676 O O . PHE A 1 83 ? -8.061 -10.962 11.191 1.00 81.69 83 PHE A O 1
ATOM 683 N N . ARG A 1 84 ? -7.183 -12.486 9.798 1.00 79.88 84 ARG A N 1
ATOM 684 C CA . ARG A 1 84 ? -8.413 -13.300 9.706 1.00 79.88 84 ARG A CA 1
ATOM 685 C C . ARG A 1 84 ? -8.854 -13.898 11.038 1.00 79.88 84 ARG A C 1
ATOM 687 O O . 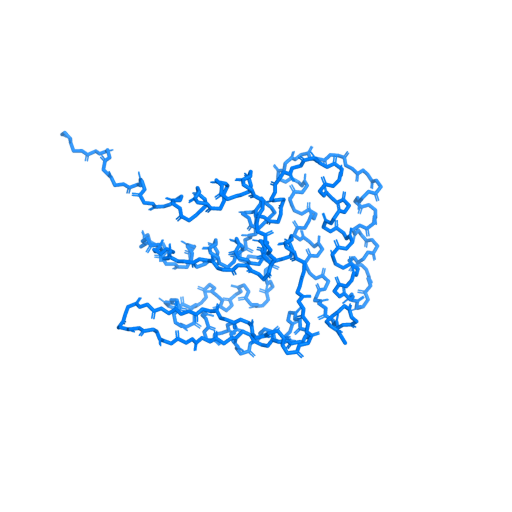ARG A 1 84 ? -10.044 -14.101 11.244 1.00 79.88 84 ARG A O 1
ATOM 694 N N . THR A 1 85 ? -7.915 -14.206 11.928 1.00 82.75 85 THR A N 1
ATOM 695 C CA . THR A 1 85 ? -8.230 -14.755 13.258 1.00 82.75 85 THR A CA 1
ATOM 696 C C . THR A 1 85 ? -8.562 -13.692 14.306 1.00 82.75 85 THR A C 1
ATOM 698 O O . THR A 1 85 ? -8.940 -14.044 15.422 1.00 82.75 85 THR A O 1
ATOM 701 N N . SER A 1 86 ? -8.409 -12.407 13.978 1.00 85.44 86 SER A N 1
ATOM 702 C CA . SER A 1 86 ? -8.681 -11.306 14.905 1.00 85.44 86 SER A CA 1
ATOM 703 C C . SER A 1 86 ? -10.186 -11.119 15.101 1.00 85.44 86 SER A C 1
ATOM 705 O O . SER A 1 86 ? -10.951 -11.117 14.140 1.00 85.44 86 SER A O 1
ATOM 707 N N . ARG A 1 87 ? -10.629 -10.930 16.347 1.00 81.75 87 ARG A N 1
ATOM 708 C CA . ARG A 1 87 ? -12.059 -10.780 16.683 1.00 81.75 87 ARG A CA 1
ATOM 709 C C . ARG A 1 87 ? -12.587 -9.369 16.445 1.00 81.75 87 ARG A C 1
ATOM 711 O O . ARG A 1 87 ? -13.795 -9.169 16.365 1.00 81.75 87 ARG A O 1
ATOM 718 N N . ASN A 1 88 ? -11.696 -8.383 16.419 1.00 83.56 88 ASN A N 1
ATOM 719 C CA . ASN A 1 88 ? -12.007 -6.970 16.226 1.00 83.56 88 ASN A CA 1
ATOM 720 C C . ASN A 1 88 ? -10.778 -6.209 15.696 1.00 83.56 88 ASN A C 1
ATOM 722 O O . ASN A 1 88 ? -9.672 -6.751 15.630 1.00 83.56 88 ASN A O 1
ATOM 726 N N . VAL A 1 89 ? -10.972 -4.932 15.352 1.00 84.81 89 VAL A N 1
ATOM 727 C CA . VAL A 1 89 ? -9.913 -4.048 14.832 1.00 84.81 89 VAL A CA 1
ATOM 728 C C . VAL A 1 89 ? -8.754 -3.895 15.808 1.00 84.81 89 VAL A C 1
ATOM 730 O O . VAL A 1 89 ? -7.605 -3.910 15.384 1.00 84.81 89 VAL A O 1
ATOM 733 N N . GLY A 1 90 ? -9.030 -3.775 17.108 1.00 86.25 90 GLY A N 1
ATOM 734 C CA . GLY A 1 90 ? -7.989 -3.611 18.123 1.00 86.25 90 GLY A CA 1
ATOM 735 C C . GLY A 1 90 ? -7.025 -4.797 18.157 1.00 86.25 90 GLY A C 1
ATOM 736 O O . GLY A 1 90 ? -5.809 -4.608 18.228 1.00 86.25 90 GLY A O 1
ATOM 737 N N . GLU A 1 91 ? -7.546 -6.019 18.036 1.00 86.62 91 GLU A N 1
ATOM 738 C CA . GLU A 1 91 ? -6.722 -7.226 17.921 1.00 86.62 91 GLU A CA 1
ATOM 739 C C . GLU A 1 91 ? -5.919 -7.246 16.621 1.00 86.62 91 GLU A C 1
ATOM 741 O O . GLU A 1 91 ? -4.709 -7.474 16.665 1.00 86.62 91 GLU A O 1
ATOM 746 N N . ALA A 1 92 ? -6.551 -6.923 15.491 1.00 86.19 92 ALA A N 1
ATOM 747 C CA . ALA A 1 92 ? -5.876 -6.875 14.198 1.00 86.19 92 ALA A CA 1
ATOM 748 C C . ALA A 1 92 ? -4.729 -5.851 14.194 1.00 86.19 92 ALA A C 1
ATOM 750 O O . ALA A 1 92 ? -3.602 -6.176 13.820 1.00 86.19 92 ALA A O 1
ATOM 751 N N . LEU A 1 93 ? -4.973 -4.635 14.688 1.00 88.12 93 LEU A N 1
ATOM 752 C CA . LEU A 1 93 ? -3.959 -3.588 14.801 1.00 88.12 93 LEU A CA 1
ATOM 753 C C . LEU A 1 93 ? -2.849 -3.972 15.789 1.00 88.12 93 LEU A C 1
ATOM 755 O O . LEU A 1 93 ? -1.677 -3.703 15.534 1.00 88.12 93 LEU A O 1
ATOM 759 N N . SER A 1 94 ? -3.178 -4.662 16.883 1.00 87.38 94 SER A N 1
ATOM 760 C CA . SER A 1 94 ? -2.174 -5.179 17.824 1.00 87.38 94 SER A CA 1
ATOM 761 C C . SER A 1 94 ? -1.278 -6.239 17.178 1.00 87.38 94 SER A C 1
ATOM 763 O O . SER A 1 94 ? -0.059 -6.222 17.375 1.00 87.38 94 SER A O 1
ATOM 765 N N . CYS A 1 95 ? -1.852 -7.134 16.367 1.00 87.06 95 CYS A N 1
ATOM 766 C CA . CYS A 1 95 ? -1.094 -8.078 15.548 1.00 87.06 95 CYS A CA 1
ATOM 767 C C . CYS A 1 95 ? -0.198 -7.342 14.545 1.00 87.06 95 CYS A C 1
ATOM 769 O O . CYS A 1 95 ? 0.995 -7.636 14.482 1.00 87.06 95 CYS A O 1
ATOM 771 N N . PHE A 1 96 ? -0.724 -6.346 13.826 1.00 88.31 96 PHE A N 1
ATOM 772 C CA . PHE A 1 96 ? 0.073 -5.529 12.907 1.00 88.31 96 PHE A CA 1
ATOM 773 C C . PHE A 1 96 ? 1.257 -4.875 13.627 1.00 88.31 96 PHE A C 1
ATOM 775 O O . PHE A 1 96 ? 2.404 -5.086 13.237 1.00 88.31 96 PHE A O 1
ATOM 782 N N . LYS A 1 97 ? 1.008 -4.186 14.748 1.00 89.81 97 LYS A N 1
ATOM 783 C CA . LYS A 1 97 ? 2.050 -3.516 15.538 1.00 89.81 97 LYS A CA 1
ATOM 784 C C . LYS A 1 97 ? 3.158 -4.472 15.981 1.00 89.81 97 LYS A C 1
ATOM 786 O O . LYS A 1 97 ? 4.319 -4.074 16.025 1.00 89.81 97 LYS A O 1
ATOM 791 N N . ARG A 1 98 ? 2.814 -5.719 16.313 1.00 88.81 98 ARG A N 1
ATOM 792 C CA . ARG A 1 98 ? 3.768 -6.741 16.767 1.00 88.81 98 ARG A CA 1
ATOM 793 C C . ARG A 1 98 ? 4.641 -7.298 15.642 1.00 88.81 98 ARG A C 1
ATOM 795 O O . ARG A 1 98 ? 5.778 -7.678 15.905 1.00 88.81 98 ARG A O 1
ATOM 802 N N . PHE A 1 99 ? 4.111 -7.392 14.427 1.00 88.44 99 PHE A N 1
ATOM 803 C CA . PHE A 1 99 ? 4.733 -8.154 13.338 1.00 88.44 99 PHE A CA 1
ATOM 804 C C . PHE A 1 99 ? 5.112 -7.311 12.113 1.00 88.44 99 PHE A C 1
ATOM 806 O O . PHE A 1 99 ? 5.722 -7.835 11.187 1.00 88.44 99 PHE A O 1
ATOM 813 N N . GLN A 1 100 ? 4.824 -6.010 12.113 1.00 88.50 100 GLN A N 1
ATOM 814 C CA . GLN A 1 100 ? 5.216 -5.062 11.062 1.00 88.50 100 GLN A CA 1
ATOM 815 C C . GLN A 1 100 ? 6.717 -5.105 10.714 1.00 88.50 100 GLN A C 1
ATOM 817 O O . GLN A 1 100 ? 7.067 -4.966 9.549 1.00 88.50 100 GLN A O 1
ATOM 822 N N . GLY A 1 101 ? 7.603 -5.404 11.674 1.00 89.56 101 GLY A N 1
ATOM 823 C CA . GLY A 1 101 ? 9.045 -5.542 11.425 1.00 89.56 101 GLY A CA 1
ATOM 824 C C . GLY A 1 101 ? 9.420 -6.713 10.506 1.00 89.56 101 GLY A C 1
ATOM 825 O O . GLY A 1 101 ? 10.542 -6.774 10.013 1.00 89.56 101 GLY A O 1
ATOM 826 N N . MET A 1 102 ? 8.492 -7.644 10.257 1.00 87.88 102 MET A N 1
ATOM 827 C CA . MET A 1 102 ? 8.649 -8.675 9.226 1.00 87.88 102 MET A CA 1
ATOM 828 C C . MET A 1 102 ? 8.358 -8.137 7.820 1.00 87.88 102 MET A C 1
ATOM 830 O O . MET A 1 102 ? 8.849 -8.695 6.842 1.00 87.88 102 MET A O 1
ATOM 834 N N . LEU A 1 103 ? 7.541 -7.085 7.717 1.00 87.38 103 LEU A N 1
ATOM 835 C CA . LEU A 1 103 ? 7.160 -6.466 6.452 1.00 87.38 103 LEU 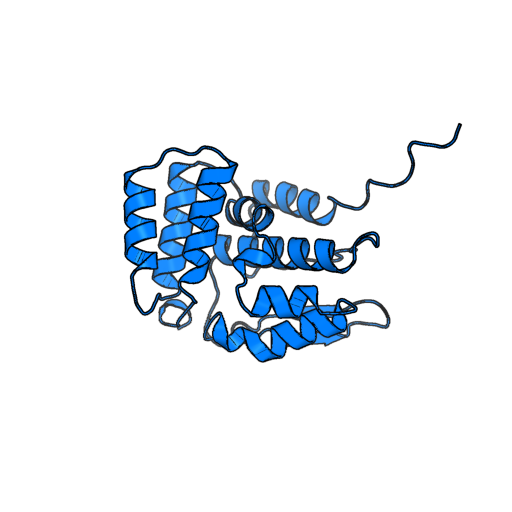A CA 1
ATOM 836 C C . LEU A 1 103 ? 8.183 -5.434 6.002 1.00 87.38 103 LEU A C 1
ATOM 838 O O . LEU A 1 103 ? 8.461 -5.353 4.812 1.00 87.38 103 LEU A O 1
ATOM 842 N N . TYR A 1 104 ? 8.727 -4.640 6.920 1.00 90.00 104 TYR A N 1
ATOM 843 C CA . TYR A 1 104 ? 9.666 -3.582 6.573 1.00 90.00 104 TYR A CA 1
ATOM 844 C C . TYR A 1 104 ? 10.533 -3.151 7.763 1.00 90.00 104 TYR A C 1
ATOM 846 O O . TYR A 1 104 ? 10.191 -3.366 8.928 1.00 90.00 104 TYR A O 1
ATOM 854 N N . ALA A 1 105 ? 11.660 -2.514 7.454 1.00 91.19 105 ALA A N 1
ATOM 855 C CA . ALA A 1 105 ? 12.531 -1.836 8.406 1.00 91.19 105 ALA A CA 1
ATOM 856 C C . ALA A 1 105 ? 12.305 -0.315 8.360 1.00 91.19 105 ALA A C 1
ATOM 858 O O . ALA A 1 105 ? 11.980 0.238 7.318 1.00 91.19 105 ALA A O 1
ATOM 859 N N . GLY A 1 106 ? 12.510 0.371 9.484 1.00 91.25 106 GLY A N 1
ATOM 860 C CA . GLY A 1 106 ? 12.275 1.812 9.615 1.00 91.25 106 GLY A CA 1
ATOM 861 C C . GLY A 1 106 ? 11.216 2.120 10.667 1.00 91.25 106 GLY A C 1
ATOM 862 O O . GLY A 1 106 ? 11.027 1.349 11.616 1.00 91.25 106 GLY A O 1
ATOM 863 N N . SER A 1 107 ? 10.540 3.254 10.501 1.00 89.75 107 SER A N 1
ATOM 864 C CA . SER A 1 107 ? 9.583 3.781 11.469 1.00 89.75 107 SER A CA 1
ATOM 865 C C . SER A 1 107 ? 8.434 2.821 11.723 1.00 89.75 107 SER A C 1
ATOM 867 O O . SER A 1 107 ? 7.720 2.411 10.812 1.00 89.75 107 SER A O 1
ATOM 869 N N . GLN A 1 108 ? 8.251 2.451 12.984 1.00 91.12 108 GLN A N 1
ATOM 870 C CA . GLN A 1 108 ? 7.199 1.524 13.369 1.00 91.12 108 GLN A CA 1
ATOM 871 C C . GLN A 1 108 ? 5.869 2.268 13.507 1.00 91.12 108 GLN A C 1
ATOM 873 O O . GLN A 1 108 ? 5.807 3.329 14.126 1.00 91.12 108 GLN A O 1
ATOM 878 N N . ALA A 1 109 ? 4.803 1.668 12.990 1.00 92.12 109 ALA A N 1
ATOM 879 C CA . ALA A 1 109 ? 3.438 2.107 13.179 1.00 92.12 109 ALA A CA 1
ATOM 880 C C . ALA A 1 109 ? 3.103 2.160 14.673 1.00 92.12 109 ALA A C 1
ATOM 882 O O . ALA A 1 109 ? 3.248 1.171 15.411 1.00 92.12 109 ALA A O 1
ATOM 883 N N . GLN A 1 110 ? 2.623 3.315 15.105 1.00 92.25 110 GLN A N 1
ATOM 884 C CA . GLN A 1 110 ? 2.116 3.567 16.440 1.00 92.25 110 GLN A CA 1
ATOM 885 C C . GLN A 1 110 ? 0.597 3.663 16.396 1.00 92.25 110 GLN A C 1
ATOM 887 O O . GLN A 1 110 ? 0.025 4.239 15.479 1.00 92.25 110 GLN A O 1
ATOM 892 N N . ILE A 1 111 ? -0.053 3.094 17.408 1.00 91.75 111 ILE A N 1
ATOM 893 C CA . ILE A 1 111 ? -1.500 3.199 17.588 1.00 91.75 111 ILE A CA 1
ATOM 894 C C . ILE A 1 111 ? -1.714 4.142 18.762 1.00 91.75 111 ILE A C 1
ATOM 896 O O . ILE A 1 111 ? -1.267 3.834 19.872 1.00 91.75 111 ILE A O 1
ATOM 900 N N . ALA A 1 112 ? -2.368 5.269 18.508 1.00 90.88 112 ALA A N 1
ATOM 901 C CA . ALA A 1 112 ? -2.714 6.264 19.511 1.00 90.88 112 ALA A CA 1
ATOM 902 C C . ALA A 1 112 ? -4.235 6.316 19.671 1.00 90.88 112 ALA A C 1
ATOM 904 O O . ALA A 1 112 ? -4.965 6.457 18.692 1.00 90.88 112 ALA A O 1
ATOM 905 N N . GLN A 1 113 ? -4.718 6.196 20.906 1.00 89.44 113 GLN A N 1
ATOM 906 C CA . GLN A 1 113 ? -6.123 6.444 21.208 1.00 89.44 113 GLN A CA 1
ATOM 907 C C . GLN A 1 113 ? -6.359 7.959 21.199 1.00 89.44 113 GLN A C 1
ATOM 909 O O . GLN A 1 113 ? -5.649 8.680 21.901 1.00 89.44 113 GLN A O 1
ATOM 914 N N . VAL A 1 114 ? -7.335 8.427 20.423 1.00 89.12 114 VAL A N 1
ATOM 915 C CA . VAL A 1 114 ? -7.710 9.850 20.373 1.00 89.12 114 VAL A CA 1
ATOM 916 C C . VAL A 1 114 ? -8.811 10.141 21.394 1.00 89.12 114 VAL A C 1
ATOM 918 O O . VAL A 1 114 ? -8.683 11.061 22.198 1.00 89.12 114 VAL A O 1
ATOM 921 N N . ASP A 1 115 ? -9.860 9.317 21.412 1.00 89.56 115 ASP A N 1
ATOM 922 C CA . ASP A 1 115 ? -10.998 9.405 22.343 1.00 89.56 115 ASP A CA 1
ATOM 923 C C . ASP A 1 115 ? -11.587 8.006 22.627 1.00 89.56 115 ASP A C 1
ATOM 925 O O . ASP A 1 115 ? -10.857 7.031 22.525 1.00 89.56 115 ASP A O 1
ATOM 929 N N . SER A 1 116 ? -12.850 7.850 23.042 1.00 85.06 116 SER A N 1
ATOM 930 C CA . SER A 1 116 ? -13.433 6.525 23.334 1.00 85.06 116 SER A CA 1
ATOM 931 C C . SER A 1 116 ? -13.566 5.615 22.114 1.00 85.06 116 SER A C 1
ATOM 933 O O . SER A 1 116 ? -13.474 4.396 22.261 1.00 85.06 116 SER A O 1
ATOM 935 N N . ASP A 1 117 ? -13.761 6.191 20.930 1.00 84.50 117 ASP A N 1
ATOM 936 C CA . ASP A 1 117 ? -14.200 5.469 19.731 1.00 84.50 117 ASP A CA 1
ATOM 937 C C . ASP A 1 117 ? -13.268 5.701 18.531 1.00 84.50 117 ASP A C 1
ATOM 939 O O . ASP A 1 117 ? -13.393 5.036 17.500 1.00 84.50 117 ASP A O 1
ATOM 943 N N . THR A 1 118 ? -12.288 6.593 18.684 1.00 88.50 118 THR A N 1
ATOM 944 C CA . THR A 1 118 ? -11.338 6.980 17.644 1.00 88.50 118 THR A CA 1
ATOM 945 C C . THR A 1 118 ? -9.919 6.540 17.981 1.00 88.50 118 THR A C 1
ATOM 947 O O . THR A 1 118 ? -9.376 6.841 19.049 1.00 88.50 118 THR A O 1
ATOM 950 N N . VAL A 1 119 ? -9.279 5.887 17.011 1.00 89.56 119 VAL A N 1
ATOM 951 C CA . VAL A 1 119 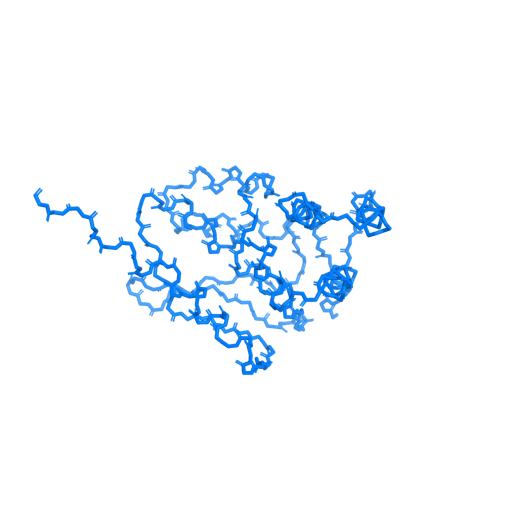? -7.860 5.523 17.046 1.00 89.56 119 VAL A CA 1
ATOM 952 C C . VAL A 1 119 ? -7.140 6.086 15.829 1.00 89.56 119 VAL A C 1
ATOM 954 O O . VAL A 1 119 ? -7.687 6.094 14.728 1.00 89.56 119 VAL A O 1
ATOM 957 N N . SER A 1 120 ? -5.890 6.488 16.026 1.00 91.69 120 SER A N 1
ATOM 958 C CA . SER A 1 120 ? -4.984 6.911 14.963 1.00 91.69 120 SER A CA 1
ATOM 959 C C . SER A 1 120 ? -3.863 5.897 14.789 1.00 91.69 120 SER A C 1
ATOM 961 O O . SER A 1 120 ? -3.317 5.382 15.769 1.00 91.69 120 SER A O 1
ATOM 963 N N . LEU A 1 121 ? -3.508 5.633 13.534 1.00 92.25 12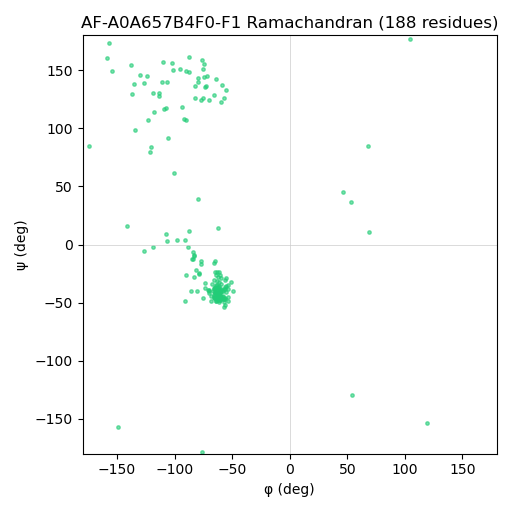1 LEU A N 1
ATOM 964 C CA . LEU A 1 121 ? -2.344 4.843 13.150 1.00 92.25 121 LEU A CA 1
ATOM 965 C C . LEU A 1 121 ? -1.310 5.790 12.534 1.00 92.25 121 LEU A C 1
ATOM 967 O O . LEU A 1 121 ? -1.597 6.429 11.527 1.00 92.25 121 LEU A O 1
ATOM 971 N N . ILE A 1 122 ? -0.149 5.918 13.173 1.00 92.31 122 ILE A N 1
ATOM 972 C CA . ILE A 1 122 ? 0.826 6.984 12.907 1.00 92.31 122 ILE A CA 1
ATOM 973 C C . ILE A 1 122 ? 2.197 6.371 12.630 1.00 92.31 122 ILE A C 1
ATOM 975 O O . ILE A 1 122 ? 2.625 5.457 13.336 1.00 92.31 122 ILE A O 1
ATOM 979 N N . TRP A 1 123 ? 2.906 6.910 11.642 1.00 92.50 123 TRP A N 1
ATOM 980 C CA . TRP A 1 123 ? 4.315 6.621 11.392 1.00 92.50 123 TRP A CA 1
ATOM 981 C C . TRP A 1 123 ? 5.119 7.907 11.540 1.00 92.50 123 TRP A C 1
ATOM 983 O O . TRP A 1 123 ? 4.972 8.826 10.741 1.00 92.50 123 TRP A O 1
ATOM 993 N N . GLU A 1 124 ? 5.981 7.965 12.554 1.00 90.19 124 GLU A N 1
ATOM 994 C CA . GLU A 1 124 ? 6.898 9.095 12.728 1.00 90.19 124 GLU A CA 1
ATOM 995 C C . GLU A 1 124 ? 8.015 9.029 11.680 1.00 90.19 124 GLU A C 1
ATOM 997 O O . GLU A 1 124 ? 8.567 7.952 11.463 1.00 90.19 124 GLU A O 1
ATOM 1002 N N . PRO A 1 125 ? 8.416 10.126 11.024 1.00 87.75 125 PRO A N 1
ATOM 1003 C CA . PRO A 1 125 ? 9.397 10.098 9.938 1.00 87.75 125 PRO A CA 1
ATOM 1004 C C . PRO A 1 125 ? 10.859 10.006 10.427 1.00 87.75 125 PRO A C 1
ATOM 1006 O O . PRO A 1 125 ? 11.753 10.618 9.844 1.00 87.75 125 PRO A O 1
ATOM 1009 N N . ASP A 1 126 ? 11.132 9.216 11.473 1.00 89.56 126 ASP A N 1
ATOM 1010 C CA . ASP A 1 126 ? 12.450 9.073 12.119 1.00 89.56 126 ASP A CA 1
ATOM 1011 C C . ASP A 1 126 ? 13.580 8.680 11.149 1.00 89.56 126 ASP A C 1
ATOM 1013 O O . ASP A 1 126 ? 14.746 9.020 11.356 1.00 89.56 126 ASP A O 1
ATOM 1017 N N . PHE A 1 127 ? 13.243 7.964 10.072 1.00 89.44 127 PHE A N 1
ATOM 1018 C CA . PHE A 1 127 ? 14.194 7.507 9.055 1.00 89.44 127 PHE A CA 1
ATOM 1019 C C . PHE A 1 127 ? 14.097 8.285 7.733 1.00 89.44 127 PHE A C 1
ATOM 1021 O O . PHE A 1 127 ? 14.838 7.981 6.793 1.00 89.44 127 PHE A O 1
ATOM 1028 N N . GLY A 1 128 ? 13.243 9.307 7.662 1.00 90.38 128 GLY A N 1
ATOM 1029 C CA . GLY A 1 128 ? 12.865 10.013 6.439 1.00 90.38 128 GLY A CA 1
ATOM 1030 C C . GLY A 1 128 ? 11.470 9.626 5.946 1.00 90.38 128 GLY A C 1
ATOM 1031 O O . GLY A 1 128 ? 10.800 8.774 6.528 1.00 90.38 128 GLY A O 1
ATOM 1032 N N . TYR A 1 129 ? 11.039 10.281 4.871 1.00 90.88 129 TYR A N 1
ATOM 1033 C CA . TYR A 1 129 ? 9.714 10.092 4.286 1.00 90.88 129 TYR A CA 1
ATOM 1034 C C . TYR A 1 129 ? 9.695 8.956 3.263 1.00 90.88 129 TYR A C 1
ATOM 1036 O O . TYR A 1 129 ? 10.687 8.699 2.581 1.00 90.88 129 TYR A O 1
ATOM 1044 N N . SER A 1 130 ? 8.543 8.297 3.171 1.00 92.25 130 SER A N 1
ATOM 1045 C CA . SER A 1 130 ? 8.214 7.342 2.115 1.00 92.25 130 SER A CA 1
ATOM 1046 C C . SER A 1 130 ? 7.873 8.078 0.809 1.00 92.25 130 SER A C 1
ATOM 1048 O O . SER A 1 130 ? 7.954 9.307 0.748 1.00 92.25 130 SER A O 1
ATOM 1050 N N . SER A 1 131 ? 7.511 7.353 -0.249 1.00 93.25 131 SER A N 1
ATOM 1051 C CA . SER A 1 131 ? 6.923 7.950 -1.452 1.00 93.25 131 SER A CA 1
ATOM 1052 C C . SER A 1 131 ? 5.399 7.996 -1.344 1.00 93.25 131 SER A C 1
ATOM 1054 O O . SER A 1 131 ? 4.781 7.106 -0.757 1.00 93.25 131 SER A O 1
ATOM 1056 N N . GLN A 1 132 ? 4.786 8.998 -1.979 1.00 92.81 132 GLN A N 1
ATOM 1057 C CA . GLN A 1 132 ? 3.331 9.174 -1.995 1.00 92.81 132 GLN A CA 1
ATOM 1058 C C . GLN A 1 132 ? 2.610 7.899 -2.478 1.00 92.81 132 GLN A C 1
ATOM 1060 O O . GLN A 1 132 ? 1.683 7.436 -1.826 1.00 92.81 132 GLN A O 1
ATOM 1065 N N . LEU A 1 133 ? 3.085 7.271 -3.561 1.00 95.19 133 LEU A N 1
ATOM 1066 C CA . LEU A 1 133 ? 2.505 6.030 -4.096 1.00 95.19 133 LEU A CA 1
ATOM 1067 C C . LEU A 1 133 ? 2.564 4.863 -3.103 1.00 95.19 133 LEU A C 1
ATOM 1069 O O . LEU A 1 133 ? 1.648 4.043 -3.041 1.00 95.19 133 LEU A O 1
ATOM 1073 N N . SER A 1 134 ? 3.647 4.768 -2.331 1.00 95.06 134 SER A N 1
ATOM 1074 C CA . SER A 1 134 ? 3.791 3.719 -1.324 1.00 95.06 134 SER A CA 1
ATOM 1075 C C . SER A 1 134 ? 2.844 3.952 -0.145 1.00 95.06 134 SER A C 1
ATOM 1077 O O . SER A 1 134 ? 2.250 2.995 0.356 1.00 95.06 134 SER A O 1
ATOM 1079 N N . ASP A 1 135 ? 2.671 5.207 0.272 1.00 93.06 135 ASP A N 1
ATOM 1080 C CA . ASP A 1 135 ? 1.782 5.579 1.378 1.00 93.06 135 ASP A CA 1
ATOM 1081 C C . ASP A 1 135 ? 0.306 5.412 0.992 1.00 93.06 135 ASP A C 1
ATOM 1083 O O . ASP A 1 135 ? -0.476 4.847 1.758 1.00 93.06 135 ASP A O 1
ATOM 1087 N N . GLU A 1 136 ? -0.066 5.810 -0.228 1.00 94.50 136 GLU A N 1
ATOM 1088 C CA . GLU A 1 136 ? -1.382 5.557 -0.825 1.00 94.50 136 GLU A CA 1
ATOM 1089 C C . GLU A 1 136 ? -1.738 4.063 -0.797 1.00 94.50 136 GLU A C 1
ATOM 1091 O O . GLU A 1 136 ? -2.829 3.677 -0.366 1.00 94.50 136 GLU A O 1
ATOM 1096 N N . LEU A 1 137 ? -0.807 3.212 -1.237 1.00 95.44 137 LEU A N 1
ATOM 1097 C CA . LEU A 1 137 ? -1.005 1.767 -1.283 1.00 95.44 137 LEU A CA 1
ATOM 1098 C C . LEU A 1 137 ? -1.191 1.183 0.109 1.00 95.44 137 LEU A C 1
ATOM 1100 O O . LEU A 1 137 ? -2.139 0.423 0.328 1.00 95.44 137 LEU A O 1
ATOM 1104 N N . LEU A 1 138 ? -0.312 1.537 1.049 1.00 92.06 138 LEU A N 1
ATOM 1105 C CA . LEU A 1 138 ? -0.393 1.057 2.425 1.00 92.06 138 LEU A CA 1
ATOM 1106 C C . LEU A 1 138 ? -1.724 1.457 3.070 1.00 92.06 138 LEU A C 1
ATOM 1108 O O . LEU A 1 138 ? -2.396 0.611 3.664 1.00 92.06 138 LEU A O 1
ATOM 1112 N N . LEU A 1 139 ? -2.129 2.718 2.908 1.00 91.75 139 LEU A N 1
ATOM 1113 C CA . LEU A 1 139 ? -3.409 3.226 3.388 1.00 91.75 139 LEU A CA 1
ATOM 1114 C C . LEU A 1 139 ? -4.576 2.417 2.816 1.00 91.75 139 LEU A C 1
ATOM 1116 O O . LEU A 1 139 ? -5.411 1.913 3.573 1.00 91.75 139 LEU A O 1
ATOM 1120 N N . ALA A 1 140 ? -4.643 2.285 1.489 1.00 93.62 140 ALA A N 1
ATOM 1121 C CA . ALA A 1 140 ? -5.747 1.602 0.832 1.00 93.62 140 ALA A CA 1
ATOM 1122 C C . ALA A 1 140 ? -5.821 0.119 1.219 1.00 93.62 140 ALA A C 1
ATOM 1124 O O . ALA A 1 140 ? -6.916 -0.386 1.489 1.00 93.62 14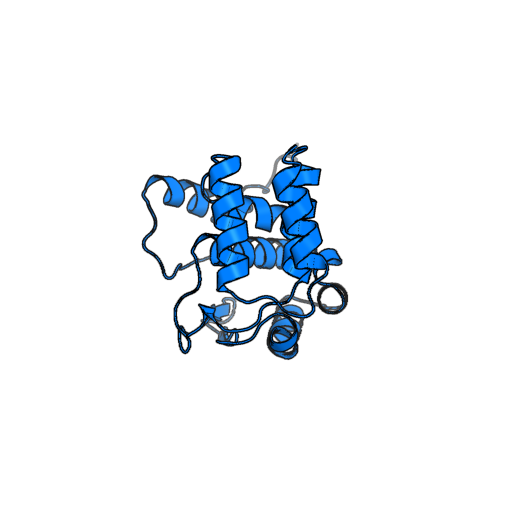0 ALA A O 1
ATOM 1125 N N . ALA A 1 141 ? -4.671 -0.545 1.348 1.00 91.75 141 ALA A N 1
ATOM 1126 C CA . ALA A 1 141 ? -4.583 -1.923 1.814 1.00 91.75 141 ALA A CA 1
ATOM 1127 C C . ALA A 1 141 ? -5.071 -2.079 3.263 1.00 91.75 141 ALA A C 1
ATOM 1129 O O . ALA A 1 141 ? -5.908 -2.940 3.536 1.00 91.75 141 ALA A O 1
ATOM 1130 N N . ILE A 1 142 ? -4.608 -1.238 4.196 1.00 89.25 142 ILE A N 1
ATOM 1131 C CA . ILE A 1 142 ? -5.027 -1.294 5.608 1.00 89.25 142 ILE A CA 1
ATOM 1132 C C . ILE A 1 142 ? -6.530 -1.053 5.732 1.00 89.25 142 ILE A C 1
ATOM 1134 O O . ILE A 1 142 ? -7.229 -1.819 6.397 1.00 89.25 142 ILE A O 1
ATOM 1138 N N . VAL A 1 143 ? -7.047 -0.022 5.064 1.00 90.62 143 VAL A N 1
ATOM 1139 C CA . VAL A 1 143 ? -8.479 0.296 5.070 1.00 90.62 143 VAL A CA 1
ATOM 1140 C C . VAL A 1 143 ? -9.291 -0.859 4.489 1.00 90.62 143 VAL A C 1
ATOM 1142 O O . VAL A 1 143 ? -10.307 -1.228 5.076 1.00 90.62 143 VAL A O 1
ATOM 1145 N N . GLY A 1 144 ? -8.850 -1.455 3.376 1.00 89.44 144 GLY A N 1
ATOM 1146 C CA . GLY A 1 144 ? -9.489 -2.619 2.758 1.00 89.44 144 GLY A CA 1
ATOM 1147 C C . GLY A 1 144 ? -9.530 -3.834 3.686 1.00 89.44 144 GLY A C 1
ATOM 1148 O O . GLY A 1 144 ? -10.596 -4.411 3.899 1.00 89.44 144 GLY A O 1
ATOM 1149 N N . ILE A 1 145 ? -8.399 -4.160 4.314 1.00 86.50 145 ILE A N 1
ATOM 1150 C CA . ILE A 1 145 ? -8.273 -5.276 5.259 1.00 86.50 145 ILE A CA 1
ATOM 1151 C C . ILE A 1 145 ? -9.150 -5.054 6.494 1.00 86.50 145 ILE A C 1
ATOM 1153 O O . ILE A 1 145 ? -9.915 -5.940 6.869 1.00 86.50 145 ILE A O 1
ATOM 1157 N N . ILE A 1 146 ? -9.105 -3.872 7.115 1.00 87.25 146 ILE A N 1
ATOM 1158 C CA . ILE A 1 146 ? -9.946 -3.563 8.283 1.00 87.25 146 ILE A CA 1
ATOM 1159 C C . ILE A 1 146 ? -11.424 -3.684 7.909 1.00 87.25 146 ILE A C 1
ATOM 1161 O O . ILE A 1 146 ? -12.194 -4.304 8.640 1.00 87.25 146 ILE A O 1
ATOM 1165 N N . ARG A 1 147 ? -11.809 -3.147 6.747 1.00 87.94 147 ARG A N 1
ATOM 1166 C CA . ARG A 1 147 ? -13.163 -3.237 6.188 1.00 87.94 147 ARG A CA 1
ATOM 1167 C C . ARG A 1 147 ? -13.631 -4.675 5.938 1.00 87.94 147 ARG A C 1
ATOM 1169 O O . ARG A 1 147 ? -14.844 -4.887 5.957 1.00 87.94 147 ARG A O 1
ATOM 1176 N N . GLU A 1 148 ? -12.722 -5.612 5.663 1.00 85.25 148 GLU A N 1
ATOM 1177 C CA . GLU A 1 148 ? -12.999 -7.053 5.550 1.00 85.25 148 GLU A CA 1
ATOM 1178 C C . GLU A 1 148 ? -13.204 -7.680 6.937 1.00 85.25 148 GLU A C 1
ATOM 1180 O O . GLU A 1 148 ? -14.192 -8.378 7.147 1.00 85.25 148 GLU A O 1
ATOM 1185 N N . ILE A 1 149 ? -12.333 -7.367 7.905 1.00 82.62 149 ILE A N 1
ATOM 1186 C CA . ILE A 1 149 ? -12.369 -7.927 9.270 1.00 82.62 149 ILE A CA 1
ATOM 1187 C C . ILE A 1 149 ? -13.652 -7.546 10.013 1.00 82.62 149 ILE A C 1
ATOM 1189 O O . ILE A 1 149 ? -14.237 -8.378 10.701 1.00 82.62 149 ILE A O 1
ATOM 1193 N N . ILE A 1 150 ? -14.091 -6.290 9.904 1.00 84.12 150 ILE A N 1
ATOM 1194 C CA . ILE A 1 150 ? -15.245 -5.802 10.676 1.00 84.12 150 ILE A CA 1
ATOM 1195 C C . ILE A 1 150 ? -16.589 -6.024 9.993 1.00 84.12 150 ILE A C 1
ATOM 1197 O O . ILE A 1 150 ? -17.616 -5.648 10.557 1.00 84.12 150 ILE A O 1
ATOM 1201 N N . HIS A 1 151 ? -16.607 -6.575 8.780 1.00 84.31 151 HIS A N 1
ATOM 1202 C CA . HIS A 1 151 ? -17.842 -6.755 8.029 1.00 84.31 151 HIS A CA 1
ATOM 1203 C C . HIS A 1 151 ? -18.873 -7.563 8.852 1.00 84.31 151 HIS A C 1
ATOM 1205 O O . HIS A 1 151 ? -18.524 -8.611 9.399 1.00 84.31 151 HIS A O 1
ATOM 1211 N N . PRO A 1 152 ? -20.151 -7.132 8.931 1.00 85.94 152 PRO A N 1
ATOM 1212 C CA . PRO A 1 152 ? -20.805 -6.089 8.127 1.00 85.94 152 PRO A CA 1
ATOM 1213 C C . PRO A 1 152 ? -20.743 -4.664 8.704 1.00 85.94 152 PRO A C 1
ATOM 1215 O O . PRO A 1 152 ? -21.342 -3.759 8.126 1.00 85.94 152 PRO A O 1
ATOM 1218 N N . SER A 1 153 ? -20.052 -4.434 9.821 1.00 85.81 153 SER A N 1
ATOM 1219 C CA . SER A 1 153 ? -19.959 -3.105 10.435 1.00 85.81 153 SER A CA 1
ATOM 1220 C C . SER A 1 153 ? -19.231 -2.108 9.517 1.00 85.81 153 SER A C 1
ATOM 1222 O O . SER A 1 153 ? -18.263 -2.475 8.841 1.00 85.81 153 SER A O 1
ATOM 1224 N N . PRO A 1 154 ? -19.659 -0.835 9.466 1.00 84.62 154 PRO A N 1
ATOM 1225 C CA . PRO A 1 154 ? -18.966 0.180 8.684 1.00 84.62 154 PRO A CA 1
ATOM 1226 C C . PRO A 1 154 ? -17.660 0.606 9.368 1.00 84.62 154 PRO A C 1
ATOM 1228 O O . PRO A 1 154 ? -17.591 0.717 10.590 1.00 84.62 154 PRO A O 1
ATOM 1231 N N . LEU A 1 155 ? -16.630 0.890 8.563 1.00 85.75 155 LEU A N 1
ATOM 1232 C CA . LEU A 1 155 ? -15.437 1.609 9.015 1.00 85.75 155 LEU A CA 1
ATOM 1233 C C . LEU A 1 155 ? -15.656 3.090 8.712 1.00 85.75 155 LEU A C 1
ATOM 1235 O O . LEU A 1 155 ? -15.777 3.445 7.538 1.00 85.75 155 LEU A O 1
ATOM 1239 N N . CYS A 1 156 ? -15.680 3.930 9.744 1.00 86.88 156 CYS A N 1
ATOM 1240 C CA . CYS A 1 156 ? -15.672 5.380 9.584 1.00 86.88 156 CYS A CA 1
ATOM 1241 C C . CYS A 1 156 ? -14.217 5.860 9.561 1.00 86.88 156 CYS A C 1
ATOM 1243 O O . CYS A 1 156 ? -13.536 5.814 10.584 1.00 86.88 156 CYS A O 1
ATOM 1245 N N . LEU A 1 157 ? -13.722 6.258 8.389 1.00 88.25 157 LEU A N 1
ATOM 1246 C CA . LEU A 1 157 ? -12.384 6.826 8.251 1.00 88.25 157 LEU A CA 1
ATOM 1247 C C . LEU A 1 157 ? -12.502 8.345 8.389 1.00 88.25 157 LEU A C 1
ATOM 1249 O O . LEU A 1 157 ? -13.057 8.996 7.512 1.00 88.25 157 LEU A O 1
ATOM 1253 N N . LEU A 1 158 ? -12.039 8.885 9.517 1.00 87.81 158 LEU A N 1
ATOM 1254 C CA . LEU A 1 158 ? -12.250 10.294 9.865 1.00 87.81 158 LEU A CA 1
ATOM 1255 C C . LEU A 1 158 ? -11.264 11.233 9.168 1.00 87.81 158 LEU A C 1
ATOM 1257 O O . LEU A 1 158 ? -11.644 12.318 8.742 1.00 87.81 158 LEU A O 1
ATOM 1261 N N . GLN A 1 159 ? -10.000 10.821 9.076 1.00 87.44 159 GLN A N 1
ATOM 1262 C CA . GLN A 1 159 ? -8.923 11.640 8.538 1.00 87.44 159 GLN A CA 1
ATOM 1263 C C . GLN A 1 159 ? -7.805 10.752 7.992 1.00 87.44 159 GLN A C 1
ATOM 1265 O O . GLN A 1 159 ? -7.575 9.645 8.484 1.00 87.44 159 GLN A O 1
ATOM 1270 N N . VAL A 1 160 ? -7.124 11.259 6.968 1.00 88.69 160 VAL A N 1
ATOM 1271 C CA . VAL A 1 160 ? -5.892 10.709 6.406 1.00 88.69 160 VAL A CA 1
ATOM 1272 C C . VAL A 1 160 ? -4.960 11.878 6.142 1.00 88.69 160 VAL A C 1
ATOM 1274 O O . VAL A 1 160 ? -5.353 12.830 5.470 1.00 88.69 160 VAL A O 1
ATOM 1277 N N . ASP A 1 161 ? -3.727 11.764 6.621 1.00 87.75 161 ASP A N 1
ATOM 1278 C CA . ASP A 1 161 ? -2.675 12.744 6.390 1.00 87.75 161 ASP A CA 1
ATOM 1279 C C . ASP A 1 161 ? -1.519 12.077 5.644 1.00 87.75 161 ASP A C 1
ATOM 1281 O O . ASP A 1 161 ? -1.046 11.008 6.036 1.00 87.75 161 ASP A O 1
ATOM 1285 N N . PHE A 1 162 ? -1.069 12.715 4.565 1.00 86.69 162 PHE A N 1
ATOM 1286 C CA . PHE A 1 162 ? 0.129 12.313 3.833 1.00 86.69 162 PHE A CA 1
ATOM 1287 C C . PHE A 1 162 ? 1.296 13.225 4.189 1.00 86.69 162 PHE A C 1
ATOM 1289 O O . PHE A 1 162 ? 1.118 14.372 4.601 1.00 86.69 162 PHE A O 1
ATOM 1296 N N . THR A 1 163 ? 2.510 12.710 4.014 1.00 84.00 163 THR A N 1
ATOM 1297 C CA . THR A 1 163 ? 3.727 13.476 4.308 1.00 84.00 163 THR A CA 1
ATOM 1298 C C . THR A 1 163 ? 4.065 14.471 3.194 1.00 84.00 163 THR A C 1
ATOM 1300 O O . THR A 1 163 ? 4.702 15.494 3.446 1.00 84.00 163 THR A O 1
ATOM 1303 N N . GLN A 1 164 ? 3.609 14.210 1.969 1.00 83.38 164 GLN A N 1
ATOM 1304 C CA . GLN A 1 164 ? 3.782 15.068 0.805 1.00 83.38 164 GLN A CA 1
ATOM 1305 C C . GLN A 1 164 ? 2.565 15.974 0.598 1.00 83.38 164 GLN A C 1
ATOM 1307 O O . GLN A 1 164 ? 1.429 15.629 0.922 1.00 83.38 164 GLN A O 1
ATOM 1312 N N . ALA A 1 165 ? 2.803 17.146 0.004 1.00 78.56 165 ALA A N 1
ATOM 1313 C CA . ALA A 1 165 ? 1.723 18.023 -0.421 1.00 78.56 165 ALA A CA 1
ATOM 1314 C C . ALA A 1 165 ? 0.913 17.357 -1.543 1.00 78.56 165 ALA A C 1
ATOM 1316 O O . ALA A 1 165 ? 1.471 16.910 -2.548 1.00 78.56 165 ALA A O 1
ATOM 1317 N N . LEU A 1 166 ? -0.406 17.318 -1.373 1.00 76.31 166 LEU A N 1
ATOM 1318 C CA . LEU A 1 166 ? -1.324 16.767 -2.361 1.00 76.31 166 LEU A CA 1
ATOM 1319 C C . LEU A 1 166 ? -1.583 17.787 -3.474 1.00 76.31 166 LEU A C 1
ATOM 1321 O O . LEU A 1 166 ? -1.744 18.977 -3.208 1.00 76.31 166 LEU A O 1
ATOM 1325 N N . SER A 1 167 ? -1.650 17.323 -4.723 1.00 75.69 167 SER A N 1
ATOM 1326 C CA . SER A 1 167 ? -2.176 18.137 -5.820 1.00 75.69 167 SER A CA 1
ATOM 1327 C C . SER A 1 167 ? -3.701 18.224 -5.737 1.00 75.69 167 SER A C 1
ATOM 1329 O O . SER A 1 167 ? -4.356 17.270 -5.312 1.00 75.69 167 SER A O 1
ATOM 1331 N N . ASP A 1 168 ? -4.278 19.324 -6.228 1.00 70.25 168 ASP A N 1
ATOM 1332 C CA . ASP A 1 168 ? -5.735 19.530 -6.242 1.00 70.25 168 ASP A CA 1
ATOM 1333 C C . ASP A 1 168 ? -6.488 18.368 -6.917 1.00 70.25 168 ASP A C 1
ATOM 1335 O O . ASP A 1 168 ? -7.519 17.924 -6.419 1.00 70.25 168 ASP A O 1
ATOM 1339 N N . SER A 1 169 ? -5.929 17.807 -7.998 1.00 73.69 169 SER A N 1
ATOM 1340 C CA . SER A 1 169 ? -6.504 16.662 -8.718 1.00 73.69 169 SER A CA 1
ATOM 1341 C C . SER A 1 169 ? -6.578 15.381 -7.882 1.00 73.69 169 SER A C 1
ATOM 1343 O O . SER A 1 169 ? -7.510 14.599 -8.035 1.00 73.69 169 SER A O 1
ATOM 1345 N N . ASN A 1 170 ? -5.601 15.147 -7.000 1.00 80.19 170 ASN A N 1
ATOM 1346 C CA . ASN A 1 170 ? -5.572 13.939 -6.177 1.00 80.19 170 ASN A CA 1
ATOM 1347 C C . ASN A 1 170 ? -6.452 14.101 -4.930 1.00 80.19 170 ASN A C 1
ATOM 1349 O O . ASN A 1 170 ? -7.001 13.114 -4.446 1.00 80.19 170 ASN A O 1
ATOM 1353 N N . SER A 1 171 ? -6.643 15.330 -4.438 1.00 80.62 171 SER A N 1
ATOM 1354 C CA . SER A 1 171 ? -7.494 15.632 -3.278 1.00 80.62 171 SER A CA 1
ATOM 1355 C C . SER A 1 171 ? -8.925 15.108 -3.437 1.00 80.62 171 SER A C 1
ATOM 1357 O O . SER A 1 171 ? -9.469 14.529 -2.497 1.00 80.62 171 SER A O 1
ATOM 1359 N N . GLU A 1 172 ? -9.518 15.226 -4.629 1.00 84.38 172 GLU A N 1
ATOM 1360 C CA . GLU A 1 172 ? -10.855 14.679 -4.914 1.00 84.38 172 GLU A CA 1
ATOM 1361 C C . GLU A 1 172 ? -10.882 13.142 -4.860 1.00 84.38 172 GLU A C 1
ATOM 1363 O O . GLU A 1 172 ? -11.828 12.550 -4.333 1.00 84.38 172 GLU A O 1
ATOM 1368 N N . ILE A 1 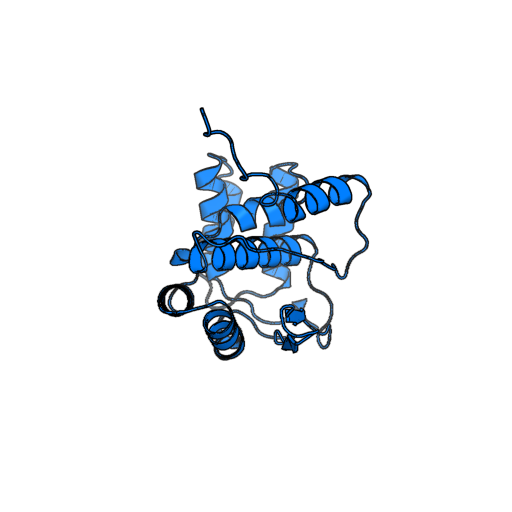173 ? -9.823 12.486 -5.347 1.00 87.19 173 ILE A N 1
ATOM 1369 C CA . ILE A 1 173 ? -9.685 11.022 -5.312 1.00 87.19 173 ILE A CA 1
ATOM 1370 C C . ILE A 1 173 ? -9.595 10.539 -3.857 1.00 87.19 173 ILE A C 1
ATOM 1372 O O . ILE A 1 173 ? -10.268 9.574 -3.482 1.00 87.19 173 ILE A O 1
ATOM 1376 N N . TYR A 1 174 ? -8.819 11.230 -3.017 1.00 86.19 174 TYR A N 1
ATOM 1377 C CA . TYR A 1 174 ? -8.712 10.911 -1.592 1.00 86.19 174 TYR A CA 1
ATOM 1378 C C . TYR A 1 174 ? -10.019 11.135 -0.845 1.00 86.19 174 TYR A C 1
ATOM 1380 O O . TYR A 1 174 ? -10.435 10.255 -0.093 1.00 86.19 174 TYR A O 1
ATOM 1388 N N . ALA A 1 175 ? -10.691 12.264 -1.081 1.00 84.00 175 ALA A N 1
ATOM 1389 C CA . ALA A 1 175 ? -11.994 12.543 -0.488 1.00 84.00 175 ALA A CA 1
ATOM 1390 C C . ALA A 1 175 ? -13.004 11.441 -0.840 1.00 84.00 175 ALA A C 1
ATOM 1392 O O . ALA A 1 175 ? -13.635 10.865 0.043 1.00 84.00 175 ALA A O 1
ATOM 1393 N N . SER A 1 176 ? -13.063 11.040 -2.114 1.00 86.00 176 SER A N 1
ATOM 1394 C CA . SER A 1 176 ? -13.919 9.933 -2.544 1.00 86.00 176 SER A CA 1
ATOM 1395 C C . SER A 1 176 ? -13.562 8.610 -1.856 1.00 86.00 176 SER A C 1
ATOM 1397 O O . SER A 1 176 ? -14.454 7.863 -1.453 1.00 86.00 176 SER A O 1
ATOM 1399 N N . PHE A 1 177 ? -12.273 8.310 -1.670 1.00 85.00 177 PHE A N 1
ATOM 1400 C CA . PHE A 1 177 ? -11.824 7.099 -0.979 1.00 85.00 177 PHE A CA 1
ATOM 1401 C C . PHE A 1 177 ? -12.222 7.070 0.510 1.00 85.00 177 PHE A C 1
ATOM 1403 O O . PHE A 1 177 ? -12.654 6.019 1.012 1.00 85.00 177 PHE A O 1
ATOM 1410 N N . LEU A 1 178 ? -12.111 8.217 1.192 1.00 79.12 178 LEU A N 1
ATOM 1411 C CA . LEU A 1 178 ? -12.583 8.423 2.565 1.00 79.12 178 LEU A CA 1
ATOM 1412 C C . LEU A 1 178 ? -14.100 8.185 2.653 1.00 79.12 178 LEU A C 1
ATOM 1414 O O . LEU A 1 178 ? -14.561 7.413 3.499 1.00 79.12 178 LEU A O 1
ATOM 1418 N N . ASP A 1 179 ? -14.854 8.744 1.703 1.00 73.19 179 ASP A N 1
ATOM 1419 C CA . ASP A 1 179 ? -16.319 8.695 1.654 1.00 73.19 179 ASP A CA 1
ATOM 1420 C C . ASP A 1 179 ? -16.905 7.361 1.167 1.00 73.19 179 ASP A C 1
ATOM 1422 O O . ASP A 1 179 ? -18.085 7.089 1.406 1.00 73.19 179 ASP A O 1
ATOM 1426 N N . ALA A 1 180 ? -16.117 6.495 0.516 1.00 58.59 180 ALA A N 1
ATOM 1427 C CA . ALA A 1 180 ? -16.570 5.284 -0.187 1.00 58.59 180 ALA A CA 1
ATOM 1428 C C . ALA A 1 180 ? -17.260 4.193 0.677 1.00 58.59 180 ALA A C 1
ATOM 1430 O O . ALA A 1 180 ? -17.448 3.066 0.212 1.00 58.59 180 ALA A O 1
ATOM 1431 N N . ARG A 1 181 ? -17.676 4.483 1.919 1.00 48.72 181 ARG A N 1
ATOM 1432 C CA . ARG A 1 181 ? -18.601 3.654 2.718 1.00 48.72 181 ARG A CA 1
ATOM 1433 C C . ARG A 1 181 ? -19.630 4.426 3.567 1.00 48.72 181 ARG A C 1
ATOM 1435 O O . ARG A 1 181 ? -20.263 3.802 4.415 1.00 48.72 181 ARG A O 1
ATOM 1442 N N . SER A 1 182 ? -19.885 5.715 3.331 1.00 40.19 182 SER A N 1
ATOM 1443 C CA . SER A 1 182 ? -21.022 6.415 3.971 1.00 40.19 182 SER A CA 1
ATOM 1444 C C . SER A 1 182 ? -22.370 6.200 3.253 1.00 40.19 182 SER A C 1
ATOM 1446 O O . SER A 1 182 ? -23.418 6.537 3.798 1.00 40.19 182 SER A O 1
ATOM 1448 N N . SER A 1 183 ? -22.375 5.602 2.054 1.00 33.12 183 SER A N 1
ATOM 1449 C CA . SER A 1 183 ? -23.530 5.584 1.136 1.00 33.12 183 SER A CA 1
ATOM 1450 C C . SER A 1 183 ? -24.273 4.246 0.982 1.00 33.12 183 SER A C 1
ATOM 1452 O O . SER A 1 183 ? -25.182 4.158 0.161 1.00 33.12 183 SER A O 1
ATOM 1454 N N . ASN A 1 184 ? -23.989 3.223 1.797 1.00 34.12 184 ASN A N 1
ATOM 1455 C CA . ASN A 1 184 ? -24.819 2.006 1.851 1.00 34.12 184 ASN A CA 1
ATOM 1456 C C . ASN A 1 184 ? -25.761 2.019 3.065 1.00 34.12 184 ASN A C 1
ATOM 1458 O O . ASN A 1 184 ? -25.718 1.146 3.929 1.00 34.12 184 ASN A O 1
ATOM 1462 N N . THR A 1 185 ? -26.648 3.013 3.107 1.00 34.09 185 THR A N 1
ATOM 1463 C CA . THR A 1 185 ? -27.789 3.037 4.028 1.00 34.09 185 THR A CA 1
ATOM 1464 C C . THR A 1 185 ? -29.076 3.171 3.214 1.00 34.09 185 THR A C 1
ATOM 1466 O O . THR A 1 185 ? -29.399 4.234 2.698 1.00 34.09 185 THR A O 1
ATOM 1469 N N . ASN A 1 186 ? -29.825 2.066 3.147 1.00 35.59 186 ASN A N 1
ATOM 1470 C CA . ASN A 1 186 ? -31.255 1.977 2.833 1.00 35.59 186 ASN A CA 1
ATOM 1471 C C . ASN A 1 186 ? -31.733 2.330 1.409 1.00 35.59 186 ASN A C 1
ATOM 1473 O O . ASN A 1 186 ? -32.362 3.359 1.175 1.00 35.59 186 ASN A O 1
ATOM 1477 N N . GLN A 1 187 ? -31.662 1.344 0.511 1.00 37.25 187 GLN A N 1
ATOM 1478 C CA . GLN A 1 187 ? -32.777 1.057 -0.400 1.00 37.25 187 GLN A CA 1
ATOM 1479 C C . GLN A 1 187 ? -33.248 -0.385 -0.188 1.00 37.25 187 GLN A C 1
ATOM 1481 O O . GLN A 1 187 ? -32.804 -1.301 -0.867 1.00 37.25 187 GLN A O 1
ATOM 1486 N N . ASN A 1 188 ? -34.106 -0.583 0.814 1.00 35.19 188 ASN A N 1
ATOM 1487 C CA . ASN A 1 188 ? -35.238 -1.513 0.752 1.00 35.19 188 ASN A CA 1
ATOM 1488 C C . ASN A 1 188 ? -36.083 -1.378 2.023 1.00 35.19 188 ASN A C 1
ATOM 1490 O O . ASN A 1 188 ? -35.933 -2.107 2.998 1.00 35.19 188 ASN A O 1
ATOM 1494 N N . SER A 1 189 ? -36.989 -0.405 1.991 1.00 36.97 189 SER A N 1
ATOM 1495 C CA . SER A 1 189 ? -38.239 -0.433 2.749 1.00 36.97 189 SER A CA 1
ATOM 1496 C C . SER A 1 189 ? -39.354 0.000 1.800 1.00 36.97 189 SER A C 1
ATOM 1498 O O . SER A 1 189 ? -39.538 1.184 1.518 1.00 36.97 189 SER A O 1
ATOM 1500 N N . ARG A 1 190 ? -40.061 -0.992 1.266 1.00 33.19 190 ARG A N 1
ATOM 1501 C CA . ARG A 1 190 ? -41.468 -0.907 0.882 1.00 33.19 190 ARG A CA 1
ATOM 1502 C C . ARG A 1 190 ? -42.149 -2.169 1.374 1.00 33.19 190 ARG A C 1
ATOM 1504 O O . ARG A 1 190 ? -41.509 -3.236 1.255 1.00 33.19 190 ARG A O 1
#

Mean predicted aligned error: 6.04 Å

Radius of gyration: 17.02 Å; Cα contacts (8 Å, |Δi|>4): 216; chains: 1; bounding box: 60×35×44 Å

Secondary structure (DSSP, 8-state):
-GGGSEE-TTHHHHHHHHHHHTT---HHHHHHHHHHHTSS-EEHHHHHHHHHHHHHHH--TTHHHHHHHT--GGGGHHHHHHHHT-SSHHHHHHHHHHHGGGTBSSSPPEEEE-SSS-EEEE---TT----HHHHHHHHHHHHHHHHHHTTTSPP-------SSPPPHHHHHHHHHHHHTTS--S-----

Foldseek 3Di:
DQQAWWFDLLVLVLVVQLCVVVVPDDPVLVVVSVVSNPDPTDGLNRVVVNLVVVCVVPVDPLVLLSSLLSAALVSVPPLSVQLQPDQAPVSNVVSCQVCVVVGIDDFGWDWDDPDDPDIDTDTDQPVHFHDSSNLSNVVNNSLNSNPVSPPPDDDQDPDDDHPDDDDPVVVVVVVCSNCVPPPPDDDDDD